Protein AF-A0A444IQX7-F1 (afdb_monomer)

Structure (mmCIF, N/CA/C/O backbone):
data_AF-A0A444IQX7-F1
#
_entry.id   AF-A0A444IQX7-F1
#
loop_
_atom_site.group_PDB
_atom_site.id
_atom_site.type_symbol
_atom_site.label_atom_id
_atom_site.label_alt_id
_atom_site.label_comp_id
_atom_site.label_asym_id
_atom_site.label_entity_id
_atom_site.label_seq_id
_atom_site.pdbx_PDB_ins_code
_atom_site.Cartn_x
_atom_site.Cartn_y
_atom_site.Cartn_z
_atom_site.occupancy
_atom_site.B_iso_or_equiv
_atom_site.auth_seq_id
_atom_site.auth_comp_id
_atom_site.auth_asym_id
_atom_site.auth_atom_id
_atom_site.pdbx_PDB_model_num
ATOM 1 N N . MET A 1 1 ? -6.893 -21.454 7.470 1.00 42.41 1 MET A N 1
ATOM 2 C CA . MET A 1 1 ? -7.565 -20.910 8.675 1.00 42.41 1 MET A CA 1
ATOM 3 C C . MET A 1 1 ? -8.229 -19.586 8.312 1.00 42.41 1 MET A C 1
ATOM 5 O O . MET A 1 1 ? -7.519 -18.677 7.897 1.00 42.41 1 MET A O 1
ATOM 9 N N . LYS A 1 2 ? -9.565 -19.466 8.388 1.00 49.22 2 LYS A N 1
ATOM 10 C CA . LYS A 1 2 ? -10.247 -18.174 8.171 1.00 49.22 2 LYS A CA 1
ATOM 11 C C . LYS A 1 2 ? -9.825 -17.211 9.286 1.00 49.22 2 LYS A C 1
ATOM 13 O O . LYS A 1 2 ? -9.896 -17.573 10.458 1.00 49.22 2 LYS A O 1
ATOM 18 N N . LYS A 1 3 ? -9.356 -16.010 8.935 1.00 65.62 3 LYS A N 1
ATOM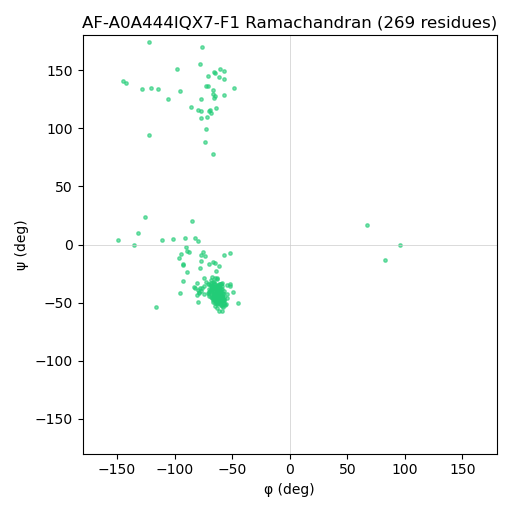 19 C CA . LYS A 1 3 ? -9.065 -14.968 9.929 1.00 65.62 3 LYS A CA 1
ATOM 20 C C . LYS A 1 3 ? -10.372 -14.572 10.610 1.00 65.62 3 LYS A C 1
ATOM 22 O O . LYS A 1 3 ? -11.278 -14.078 9.951 1.00 65.62 3 LYS A O 1
ATOM 27 N N . LEU A 1 4 ? -10.440 -14.797 11.919 1.00 74.88 4 LEU A N 1
ATOM 28 C CA . LEU A 1 4 ? -11.589 -14.443 12.754 1.00 74.88 4 LEU A CA 1
ATOM 29 C C . LEU A 1 4 ? -11.702 -12.938 13.012 1.00 74.88 4 LEU A C 1
ATOM 31 O O . LEU A 1 4 ? -12.710 -12.526 13.556 1.00 74.88 4 LEU A O 1
ATOM 35 N N . TRP A 1 5 ? -10.698 -12.132 12.667 1.00 85.81 5 TRP A N 1
ATOM 36 C CA . TRP A 1 5 ? -10.671 -10.690 12.919 1.00 85.81 5 TRP A CA 1
ATOM 37 C C . TRP A 1 5 ? -9.971 -9.958 11.774 1.00 85.81 5 TRP A C 1
ATOM 39 O O . TRP A 1 5 ? -8.953 -10.430 11.249 1.00 85.81 5 TRP A O 1
ATOM 49 N N . ASN A 1 6 ? -10.507 -8.798 11.400 1.00 86.81 6 ASN A N 1
ATOM 50 C CA . ASN A 1 6 ? -9.887 -7.857 10.473 1.00 86.81 6 ASN A CA 1
ATOM 51 C C . ASN A 1 6 ? -9.704 -6.471 11.137 1.00 86.81 6 ASN A C 1
ATOM 53 O O . ASN A 1 6 ? -10.127 -6.246 12.268 1.00 86.81 6 ASN A O 1
ATOM 57 N N . ILE A 1 7 ? -9.035 -5.539 10.448 1.00 85.81 7 ILE A N 1
ATOM 58 C CA . ILE A 1 7 ? -8.776 -4.190 10.991 1.00 85.81 7 ILE A CA 1
ATOM 59 C C . ILE A 1 7 ? -10.077 -3.396 11.168 1.00 85.81 7 ILE A C 1
ATOM 61 O O . ILE A 1 7 ? -10.175 -2.616 12.103 1.00 85.81 7 ILE A O 1
ATOM 65 N N . ALA A 1 8 ? -11.078 -3.609 10.315 1.00 88.56 8 ALA A N 1
ATOM 66 C CA . ALA A 1 8 ? -12.372 -2.946 10.449 1.00 88.56 8 ALA A CA 1
ATOM 67 C C . ALA A 1 8 ? -13.132 -3.406 11.699 1.00 88.56 8 ALA A C 1
ATOM 69 O O . ALA A 1 8 ? -13.705 -2.580 12.393 1.00 88.56 8 ALA A O 1
ATOM 70 N N . ASP A 1 9 ? -13.060 -4.698 12.032 1.00 89.81 9 ASP A N 1
ATOM 71 C CA . ASP A 1 9 ? -13.612 -5.255 13.266 1.00 89.81 9 ASP A CA 1
ATOM 72 C C . ASP A 1 9 ? -12.944 -4.634 14.496 1.00 89.81 9 ASP A C 1
ATOM 74 O O . ASP A 1 9 ? -13.617 -4.313 15.467 1.00 89.81 9 ASP A O 1
ATOM 78 N N . LEU A 1 10 ? -11.629 -4.405 14.437 1.00 88.50 10 LEU A N 1
ATOM 79 C CA . LEU A 1 10 ? -10.908 -3.710 15.504 1.00 88.50 10 LEU A CA 1
ATOM 80 C C . LEU A 1 10 ? -11.307 -2.228 15.603 1.00 88.50 10 LEU A C 1
ATOM 82 O O . LEU A 1 10 ? -11.364 -1.686 16.701 1.00 88.50 10 LEU A O 1
ATOM 86 N N . ILE A 1 11 ? -11.579 -1.584 14.464 1.00 87.62 11 ILE A N 1
ATOM 87 C CA . ILE A 1 11 ? -12.052 -0.198 14.419 1.00 87.62 11 ILE A CA 1
ATOM 88 C C . ILE A 1 11 ? -13.436 -0.060 15.047 1.00 87.62 11 ILE A C 1
ATOM 90 O O . ILE A 1 11 ? -13.627 0.822 15.880 1.00 87.62 11 ILE A O 1
ATOM 94 N N . ASP A 1 12 ? -14.365 -0.942 14.690 1.00 89.81 12 ASP A N 1
ATOM 95 C CA . ASP A 1 12 ? -15.711 -0.928 15.261 1.00 89.81 12 ASP A CA 1
ATOM 96 C C . ASP A 1 12 ? -15.695 -1.291 16.750 1.00 89.81 12 ASP A C 1
ATOM 98 O O . ASP A 1 12 ? -16.423 -0.691 17.533 1.00 89.81 12 ASP A O 1
ATOM 102 N N . LEU A 1 13 ? -14.828 -2.222 17.165 1.00 90.25 13 LEU A N 1
ATOM 103 C CA . LEU A 1 13 ? -14.660 -2.568 18.576 1.00 90.25 13 LEU A CA 1
ATOM 104 C C . LEU A 1 13 ? -14.248 -1.350 19.410 1.00 90.25 13 LEU A C 1
ATOM 106 O O . LEU A 1 13 ? -14.893 -1.042 20.405 1.00 90.25 13 LEU A O 1
ATOM 110 N N . GLU A 1 14 ? -13.190 -0.646 19.009 1.00 87.75 14 GLU A N 1
ATOM 111 C CA . GLU A 1 14 ? -12.715 0.539 19.739 1.00 87.75 14 GLU A CA 1
ATOM 112 C C . GLU A 1 14 ? -13.721 1.698 19.661 1.00 87.75 14 GLU A C 1
ATOM 114 O O . GLU A 1 14 ? -13.800 2.497 20.588 1.00 87.75 14 GLU A O 1
ATOM 119 N N . PHE A 1 15 ? -14.531 1.775 18.600 1.00 86.94 15 PHE A N 1
ATOM 120 C CA . PHE A 1 15 ? -15.648 2.716 18.525 1.00 86.94 15 PHE A CA 1
ATOM 121 C C . PHE A 1 15 ? -16.704 2.446 19.605 1.00 86.94 15 PHE A C 1
ATOM 123 O O . PHE A 1 15 ? -17.042 3.366 20.348 1.00 86.94 15 PHE A O 1
ATOM 130 N N . PHE A 1 16 ? -17.169 1.201 19.752 1.00 89.25 16 PHE A N 1
ATOM 131 C CA . PHE A 1 16 ? -18.152 0.858 20.787 1.00 89.25 16 PHE A CA 1
ATOM 132 C C . PHE A 1 16 ? -17.582 0.980 22.201 1.00 89.25 16 PHE A C 1
ATOM 134 O O . PHE A 1 16 ? -18.253 1.504 23.082 1.00 89.25 16 PHE A O 1
ATOM 141 N N . LEU A 1 17 ? -16.324 0.580 22.418 1.00 88.56 17 LEU A N 1
ATOM 142 C CA . LEU A 1 17 ? -15.661 0.780 23.712 1.00 88.56 17 LEU A CA 1
ATOM 143 C C . LEU A 1 17 ? -15.528 2.266 24.066 1.00 88.56 17 LEU A C 1
ATOM 145 O O . LEU A 1 17 ? -15.638 2.636 25.229 1.00 88.56 17 LEU A O 1
ATOM 149 N N . ASN A 1 18 ? -15.310 3.128 23.070 1.00 85.38 18 ASN A N 1
ATOM 150 C CA . ASN A 1 18 ? -15.279 4.568 23.288 1.00 85.38 18 ASN A CA 1
ATOM 151 C C . ASN A 1 18 ? -16.649 5.178 23.550 1.00 85.38 18 ASN A C 1
ATOM 153 O O . ASN A 1 18 ? -16.717 6.165 24.276 1.00 85.38 18 ASN A O 1
ATOM 157 N N . GLN A 1 19 ? -17.706 4.625 22.961 1.00 83.62 19 GLN A N 1
ATOM 158 C CA . GLN A 1 19 ? -19.078 5.030 23.253 1.00 83.62 19 GLN A CA 1
ATOM 159 C C . GLN A 1 19 ? -19.459 4.687 24.696 1.00 83.62 19 GLN A C 1
ATOM 161 O O . GLN A 1 19 ? -20.120 5.480 25.350 1.00 83.62 19 GLN A O 1
ATOM 166 N N . ASP A 1 20 ? -18.975 3.553 25.201 1.00 88.62 20 ASP A N 1
ATOM 167 C CA . ASP A 1 20 ? -19.222 3.097 26.570 1.00 88.62 20 ASP A CA 1
ATOM 168 C C . ASP A 1 20 ? -18.389 3.881 27.622 1.00 88.62 20 ASP A C 1
ATOM 170 O O . ASP A 1 20 ? -18.571 3.702 28.827 1.00 88.62 20 ASP A O 1
ATOM 174 N N . ASN A 1 21 ? -17.470 4.768 27.207 1.00 84.56 21 ASN A N 1
ATOM 175 C CA . ASN A 1 21 ? -16.683 5.580 28.141 1.00 84.56 21 ASN A CA 1
ATOM 176 C C . ASN A 1 21 ? -17.558 6.630 28.841 1.00 84.56 21 ASN A C 1
ATOM 178 O O . ASN A 1 21 ? -17.989 7.602 28.222 1.00 84.56 21 ASN A O 1
ATOM 182 N N . GLY A 1 22 ? -17.689 6.504 30.161 1.00 81.69 22 GLY A N 1
ATOM 183 C CA . GLY A 1 22 ? -18.452 7.438 30.995 1.00 81.69 22 GLY A CA 1
ATOM 184 C C . GLY A 1 22 ? -19.888 6.994 31.273 1.00 81.69 22 GLY A C 1
ATOM 185 O O . GLY A 1 22 ? -20.581 7.690 32.010 1.00 81.69 22 GLY A O 1
ATOM 186 N N . GLU A 1 23 ? -20.299 5.846 30.734 1.00 88.38 23 GLU A N 1
ATOM 187 C CA . GLU A 1 23 ? -21.549 5.173 31.087 1.00 88.38 23 GLU A CA 1
ATOM 188 C C . GLU A 1 23 ? -21.423 4.420 32.419 1.00 88.38 23 GLU A C 1
ATOM 190 O O . GLU A 1 23 ? -20.329 4.036 32.849 1.00 88.38 23 GLU A O 1
ATOM 195 N N . ASP A 1 24 ? -22.559 4.207 33.080 1.00 92.00 24 ASP A N 1
ATOM 196 C CA . ASP A 1 24 ? -22.617 3.509 34.362 1.00 92.00 24 ASP A CA 1
ATOM 197 C C . ASP A 1 24 ? -22.335 2.002 34.213 1.00 92.00 24 ASP A C 1
ATOM 199 O O . ASP A 1 24 ? -22.865 1.337 33.319 1.00 92.00 24 ASP A O 1
ATOM 203 N N . LEU A 1 25 ? -21.527 1.437 35.114 1.00 89.50 25 LEU A N 1
ATOM 204 C CA . LEU A 1 25 ? -21.080 0.040 35.032 1.00 89.50 25 LEU A CA 1
ATOM 205 C C . LEU A 1 25 ? -22.236 -0.958 35.170 1.00 89.50 25 LEU A C 1
ATOM 207 O O . LEU A 1 25 ? -22.221 -2.006 34.514 1.00 89.50 25 LEU A O 1
ATOM 211 N N . ASP A 1 26 ? -23.247 -0.639 35.980 1.00 91.25 26 ASP A N 1
ATOM 212 C CA . ASP A 1 26 ? -24.406 -1.514 36.158 1.00 91.25 26 ASP A CA 1
ATOM 213 C C . ASP A 1 26 ? -25.236 -1.566 34.868 1.00 91.25 26 ASP A C 1
ATOM 215 O O . ASP A 1 26 ? -25.642 -2.645 34.430 1.00 91.25 26 ASP A O 1
ATOM 219 N N . SER A 1 27 ? -25.384 -0.430 34.180 1.00 90.50 27 SER A N 1
ATOM 220 C CA . SER A 1 27 ? -26.047 -0.371 32.871 1.00 90.50 27 SER A CA 1
ATOM 221 C C . SER A 1 27 ? -25.300 -1.169 31.788 1.00 90.50 27 SER A C 1
ATOM 223 O O . SER A 1 27 ? -25.910 -1.957 31.058 1.00 90.50 27 SER A O 1
ATOM 225 N N . LEU A 1 28 ? -23.968 -1.038 31.727 1.00 91.62 28 LEU A N 1
ATOM 226 C CA . LEU A 1 28 ? -23.126 -1.748 30.762 1.00 91.62 28 LEU A CA 1
ATOM 227 C C . LEU A 1 28 ? -23.163 -3.260 31.001 1.00 91.62 28 LEU A C 1
ATOM 229 O O . LEU A 1 28 ? -23.317 -4.036 30.057 1.00 91.62 28 LEU A O 1
ATOM 233 N N . SER A 1 29 ? -23.074 -3.685 32.264 1.00 91.62 29 SER A N 1
ATOM 234 C CA . SER A 1 29 ? -23.115 -5.102 32.627 1.00 91.62 29 SER A CA 1
ATOM 235 C C . SER A 1 29 ? -24.485 -5.735 32.374 1.00 91.62 29 SER A C 1
ATOM 237 O O . SER A 1 29 ? -24.545 -6.872 31.903 1.00 91.62 29 SER A O 1
ATOM 239 N N . ALA A 1 30 ? -25.581 -5.005 32.609 1.00 93.12 30 ALA A N 1
ATOM 240 C CA . ALA A 1 30 ? -26.931 -5.458 32.283 1.00 93.12 30 ALA A CA 1
ATOM 241 C C . ALA A 1 30 ? -27.103 -5.678 30.772 1.00 93.12 30 ALA A C 1
ATOM 243 O O . ALA A 1 30 ? -27.547 -6.751 30.355 1.00 93.12 30 ALA A O 1
ATOM 244 N N . ARG A 1 31 ? -26.673 -4.710 29.952 1.00 93.00 31 ARG A N 1
ATOM 245 C CA . ARG A 1 31 ? -26.685 -4.811 28.486 1.00 93.00 31 ARG A CA 1
ATOM 246 C C . ARG A 1 31 ? -25.829 -5.975 27.993 1.00 93.00 31 ARG A C 1
ATOM 248 O O . ARG A 1 31 ? -26.295 -6.791 27.205 1.00 93.00 31 ARG A O 1
ATOM 255 N N . ASP A 1 32 ? -24.581 -6.070 28.443 1.00 93.25 32 ASP A N 1
ATOM 256 C CA . ASP A 1 32 ? -23.656 -7.105 27.970 1.00 93.25 32 ASP A CA 1
ATOM 257 C C . ASP A 1 32 ? -24.111 -8.508 28.398 1.00 93.25 32 ASP A C 1
ATOM 259 O O . ASP A 1 32 ? -23.948 -9.471 27.645 1.00 93.25 32 ASP A O 1
ATOM 263 N N . ARG A 1 33 ? -24.752 -8.624 29.569 1.00 92.38 33 ARG A N 1
ATOM 264 C CA . ARG A 1 33 ? -25.409 -9.858 30.007 1.00 92.38 33 ARG A CA 1
ATOM 265 C C . ARG A 1 33 ? -26.585 -10.221 29.110 1.00 92.38 33 ARG A C 1
ATOM 267 O O . ARG A 1 33 ? -26.693 -11.388 28.751 1.00 92.38 33 ARG A O 1
ATOM 274 N N . GLN A 1 34 ? -27.426 -9.254 28.745 1.00 93.38 34 GLN A N 1
ATOM 275 C CA . GLN A 1 34 ? -28.536 -9.479 27.820 1.00 93.38 34 GLN A CA 1
ATOM 276 C C . GLN A 1 34 ? -28.030 -9.951 26.451 1.00 93.38 34 GLN A C 1
ATOM 278 O O . GLN A 1 34 ? -28.477 -10.980 25.950 1.00 93.38 34 GLN A O 1
ATOM 283 N N . ILE A 1 35 ? -27.011 -9.279 25.903 1.00 92.75 35 ILE A N 1
ATOM 284 C CA . ILE A 1 35 ? -26.350 -9.702 24.662 1.00 92.75 35 ILE A CA 1
ATOM 285 C C . ILE A 1 35 ? -25.862 -11.148 24.794 1.00 92.75 35 ILE A C 1
ATOM 287 O O . ILE A 1 35 ? -26.094 -11.949 23.898 1.00 92.75 35 ILE A O 1
ATOM 291 N N . TYR A 1 36 ? -25.215 -11.511 25.907 1.00 92.06 36 TYR A N 1
ATOM 292 C CA . TYR A 1 36 ? -24.730 -12.876 26.122 1.00 92.06 36 TYR A CA 1
ATOM 293 C C . TYR A 1 36 ? -25.860 -13.913 26.198 1.00 92.06 36 TYR A C 1
ATOM 295 O O . TYR A 1 36 ? -25.721 -14.996 25.629 1.00 92.06 36 TYR A O 1
ATOM 303 N N . THR A 1 37 ? -26.970 -13.602 26.874 1.00 92.00 37 THR A N 1
ATOM 304 C CA . THR A 1 37 ? -28.112 -14.523 26.989 1.00 92.00 37 THR A CA 1
ATOM 305 C C . THR A 1 37 ? -28.839 -14.736 25.667 1.00 92.00 37 THR A C 1
ATOM 307 O O . THR A 1 37 ? -29.334 -15.836 25.433 1.00 92.00 37 THR A O 1
ATOM 310 N N . ASP A 1 38 ? -28.847 -13.727 24.795 1.00 91.62 38 ASP A N 1
ATOM 311 C CA . ASP A 1 38 ? -29.483 -13.792 23.476 1.00 91.62 38 ASP A CA 1
ATOM 312 C C . ASP A 1 38 ? -28.638 -14.579 22.453 1.00 91.62 38 ASP A C 1
ATOM 314 O O . ASP A 1 38 ? -29.129 -14.975 21.392 1.00 91.62 38 ASP A O 1
ATOM 318 N N . LEU A 1 39 ? -27.362 -14.851 22.757 1.00 90.94 39 LEU A N 1
ATOM 319 C CA . LEU A 1 39 ? -26.503 -15.653 21.887 1.00 90.94 39 LEU A CA 1
ATOM 320 C C . LEU A 1 39 ? -26.904 -17.138 21.898 1.00 90.94 39 LEU A C 1
ATOM 322 O O . LEU A 1 39 ? -27.218 -17.689 22.951 1.00 90.94 39 LEU A O 1
ATOM 326 N N . PRO A 1 40 ? -26.779 -17.853 20.764 1.00 90.56 40 PRO A N 1
ATOM 327 C CA . PRO A 1 40 ? -26.964 -19.302 20.721 1.00 90.56 40 PRO A CA 1
ATOM 328 C C . PRO A 1 40 ? -26.025 -20.046 21.684 1.00 90.56 40 PRO A C 1
ATOM 330 O O . PRO A 1 40 ? -24.839 -19.718 21.768 1.00 90.56 40 PRO A O 1
ATOM 333 N N . SER A 1 41 ? -26.503 -21.124 22.318 1.00 85.56 41 SER A N 1
ATOM 334 C CA . SER A 1 41 ? -25.737 -21.919 23.300 1.00 85.56 41 SER A CA 1
ATOM 335 C C . SER A 1 41 ? -24.384 -22.413 22.765 1.00 85.56 41 SER A C 1
ATOM 337 O O . SER A 1 41 ? -23.383 -22.402 23.473 1.00 85.56 41 SER A O 1
ATOM 339 N N . ALA A 1 42 ? -24.307 -22.743 21.470 1.00 84.00 42 ALA A N 1
ATOM 340 C CA . ALA A 1 42 ? -23.060 -23.148 20.812 1.00 84.00 42 ALA A CA 1
ATOM 341 C C . ALA A 1 42 ? -21.976 -22.045 20.773 1.00 84.00 42 ALA A C 1
ATOM 343 O O . ALA A 1 42 ? -20.792 -22.341 20.605 1.00 84.00 42 ALA A O 1
ATOM 344 N N . ILE A 1 43 ? -22.368 -20.771 20.878 1.00 84.94 43 ILE A N 1
ATOM 345 C CA . ILE A 1 43 ? -21.457 -19.620 20.935 1.00 84.94 43 ILE A CA 1
ATOM 346 C C . ILE A 1 43 ? -21.142 -19.255 22.390 1.00 84.94 43 ILE A C 1
ATOM 348 O O . ILE A 1 43 ? -20.025 -18.823 22.660 1.00 84.94 43 ILE A O 1
ATOM 352 N N . GLN A 1 44 ? -22.073 -19.478 23.321 1.00 83.62 44 GLN A N 1
ATOM 353 C CA . GLN A 1 44 ? -21.885 -19.214 24.754 1.00 83.62 44 GLN A CA 1
ATOM 354 C C . GLN A 1 44 ? -20.705 -19.998 25.356 1.00 83.62 44 GLN A C 1
ATOM 356 O O . GLN A 1 44 ? -19.973 -19.457 26.183 1.00 83.62 44 GLN A O 1
ATOM 361 N N . GLU A 1 45 ? -20.475 -21.227 24.883 1.00 83.56 45 GLU A N 1
ATOM 362 C CA . GLU A 1 45 ? -19.342 -22.087 25.273 1.00 83.56 45 GLU A CA 1
ATOM 363 C C . GLU A 1 45 ? -18.103 -21.912 24.372 1.00 83.56 45 GLU A C 1
ATOM 365 O O . GLU A 1 45 ? -17.117 -22.649 24.467 1.00 83.56 45 GLU A O 1
ATOM 370 N N . ALA A 1 46 ? -18.136 -20.955 23.443 1.00 86.06 46 ALA A N 1
ATOM 371 C CA . ALA A 1 46 ? -17.050 -20.753 22.502 1.00 86.06 46 ALA A CA 1
ATOM 372 C C . ALA A 1 46 ? -15.845 -20.044 23.140 1.00 86.06 46 ALA A C 1
ATOM 374 O O . ALA A 1 46 ? -15.880 -19.494 24.238 1.00 86.06 46 ALA A O 1
ATOM 375 N N . THR A 1 47 ? -14.739 -20.008 22.395 1.00 88.38 47 THR A N 1
ATOM 376 C CA . THR A 1 47 ? -13.538 -19.289 22.824 1.00 88.38 47 THR A CA 1
ATOM 377 C C . THR A 1 47 ? -13.813 -17.786 23.013 1.00 88.38 47 THR A C 1
ATOM 379 O O . THR A 1 47 ? -14.607 -17.215 22.258 1.00 88.38 47 THR A O 1
ATOM 382 N N . PRO A 1 48 ? -13.089 -17.092 23.917 1.00 88.31 48 PRO A N 1
ATOM 383 C CA . PRO A 1 48 ? -13.285 -15.658 24.176 1.00 88.31 48 PRO A CA 1
ATOM 384 C C . PRO A 1 48 ? -13.262 -14.777 22.917 1.00 88.31 48 PRO A C 1
ATOM 386 O O . PRO A 1 48 ? -14.003 -13.808 22.803 1.00 88.31 48 PRO A O 1
ATOM 389 N N . GLN A 1 49 ? -12.453 -15.143 21.917 1.00 87.75 49 GLN A N 1
ATOM 390 C CA . GLN A 1 49 ? -12.378 -14.428 20.638 1.00 87.75 49 GLN A CA 1
ATOM 391 C C . GLN A 1 49 ? -13.668 -14.513 19.813 1.00 87.75 49 GLN A C 1
ATOM 393 O O . GLN A 1 49 ? -13.981 -13.577 19.076 1.00 87.75 49 GLN A O 1
ATOM 398 N N . LYS A 1 50 ? -14.380 -15.645 19.885 1.00 89.12 50 LYS A N 1
ATOM 399 C CA . LYS A 1 50 ? -15.662 -15.848 19.203 1.00 89.12 50 LYS A CA 1
ATOM 400 C C . LYS A 1 50 ? -16.786 -15.134 19.947 1.00 89.12 50 LYS A C 1
ATOM 402 O O . LYS A 1 50 ? -17.591 -14.488 19.288 1.00 89.12 50 LYS A O 1
ATOM 407 N N . LEU A 1 51 ? -16.775 -15.179 21.282 1.00 90.69 51 LEU A N 1
ATOM 408 C CA . LEU A 1 51 ? -17.699 -14.421 22.130 1.00 90.69 51 LEU A CA 1
ATOM 409 C C . LEU A 1 51 ? -17.592 -12.915 21.874 1.00 90.69 51 LEU A C 1
ATOM 411 O O . LEU A 1 51 ? -18.593 -12.271 21.587 1.00 90.69 51 LEU A O 1
ATOM 415 N N . LEU A 1 52 ? -16.372 -12.368 21.858 1.00 91.88 52 LEU A N 1
ATOM 416 C CA . LEU A 1 52 ? -16.155 -10.947 21.576 1.00 91.88 52 LEU A CA 1
ATOM 417 C C . LEU A 1 52 ? -16.622 -10.554 20.167 1.00 91.88 52 LEU A C 1
ATOM 419 O O . LEU A 1 52 ? -17.167 -9.472 19.963 1.00 91.88 52 LEU A O 1
ATOM 423 N N . ARG A 1 53 ? -16.433 -11.437 19.178 1.00 91.25 53 ARG A N 1
ATOM 424 C CA . ARG A 1 53 ? -16.927 -11.197 17.817 1.00 91.25 53 ARG A CA 1
ATOM 425 C C . ARG A 1 53 ? -18.456 -11.225 17.759 1.00 91.25 53 ARG A C 1
ATOM 427 O O . ARG A 1 53 ? -19.025 -10.435 17.016 1.00 91.25 53 ARG A O 1
ATOM 434 N N . ALA A 1 54 ? -19.090 -12.112 18.523 1.00 91.50 54 ALA A N 1
ATOM 435 C CA . ALA A 1 54 ? -20.541 -12.218 18.613 1.00 91.50 54 ALA A CA 1
ATOM 436 C C . ALA A 1 54 ? -21.161 -10.996 19.315 1.00 91.50 54 ALA A C 1
ATOM 438 O O . ALA A 1 54 ? -22.145 -10.437 18.833 1.00 91.50 54 ALA A O 1
ATOM 439 N N . TRP A 1 55 ? -20.520 -10.516 20.385 1.00 93.62 55 TRP A N 1
ATOM 440 C CA . TRP A 1 55 ? -20.860 -9.243 21.025 1.00 93.62 55 TRP A CA 1
ATOM 441 C C . TRP A 1 55 ? -20.749 -8.076 20.035 1.00 93.62 55 TRP A C 1
ATOM 443 O O . TRP A 1 55 ? -21.683 -7.291 19.895 1.00 93.62 55 TRP A O 1
ATOM 453 N N . LEU A 1 56 ? -19.654 -8.010 19.266 1.00 94.00 56 LEU A N 1
ATOM 454 C CA . LEU A 1 56 ? -19.457 -6.961 18.263 1.00 94.00 56 LEU A CA 1
ATOM 455 C C . LEU A 1 56 ? -20.531 -6.999 17.165 1.00 94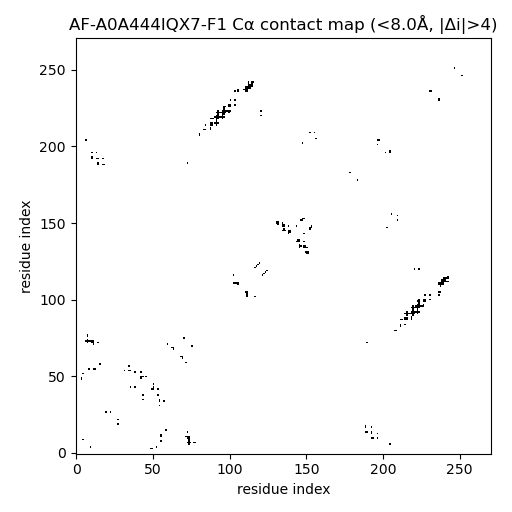.00 56 LEU A C 1
ATOM 457 O O . LEU A 1 56 ? -21.000 -5.945 16.744 1.00 94.00 56 LEU A O 1
ATOM 461 N N . SER A 1 57 ? -20.924 -8.183 16.681 1.00 91.50 57 SER A N 1
ATOM 462 C CA . SER A 1 57 ? -22.012 -8.293 15.699 1.00 91.50 57 SER A CA 1
ATOM 463 C C . SER A 1 57 ? -23.352 -7.840 16.268 1.00 91.50 57 SER A C 1
ATOM 465 O O . SER A 1 57 ? -24.044 -7.089 15.591 1.00 91.50 57 SER A O 1
ATOM 467 N N . SER A 1 58 ? -23.673 -8.208 17.512 1.00 91.62 58 SER A N 1
ATOM 468 C CA . SER A 1 58 ? -24.906 -7.763 18.169 1.00 91.62 58 SER A CA 1
ATOM 469 C C . SER A 1 58 ? -24.939 -6.237 18.313 1.00 91.62 58 SER A C 1
ATOM 471 O O . SER A 1 58 ? -25.906 -5.608 17.897 1.00 91.62 58 SER A O 1
ATOM 473 N N . ARG A 1 59 ? -23.836 -5.612 18.755 1.00 91.62 59 ARG A N 1
ATOM 474 C CA . ARG A 1 59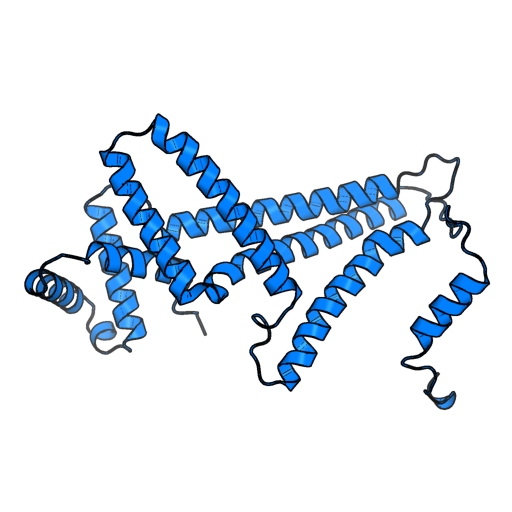 ? -23.728 -4.141 18.840 1.00 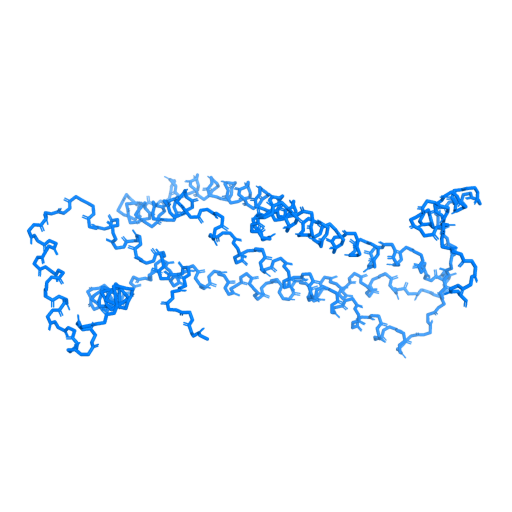91.62 59 ARG A CA 1
ATOM 475 C C . ARG A 1 59 ? -23.903 -3.447 17.488 1.00 91.62 59 ARG A C 1
ATOM 477 O O . ARG A 1 59 ? -24.527 -2.391 17.422 1.00 91.62 59 ARG A O 1
ATOM 484 N N . ARG A 1 60 ? -23.375 -4.029 16.405 1.00 90.75 60 ARG A N 1
ATOM 485 C CA . ARG A 1 60 ? -23.581 -3.513 15.040 1.00 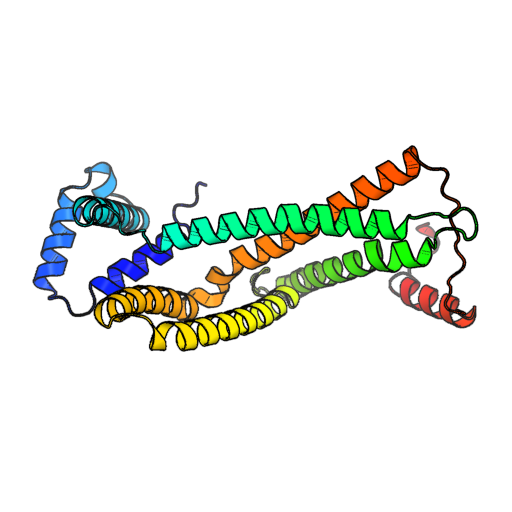90.75 60 ARG A CA 1
ATOM 486 C C . ARG A 1 60 ? -25.052 -3.581 14.630 1.00 90.75 60 ARG A C 1
ATOM 488 O O . ARG A 1 60 ? -25.550 -2.623 14.054 1.00 90.75 60 ARG A O 1
ATOM 495 N N . GLU A 1 61 ? -25.729 -4.690 14.915 1.00 88.12 61 GLU A N 1
ATOM 496 C CA . GLU A 1 61 ? -27.148 -4.876 14.589 1.00 88.12 61 GLU A CA 1
ATOM 497 C C . GLU A 1 61 ? -28.047 -3.907 15.363 1.00 88.12 61 GLU A C 1
ATOM 499 O O . GLU A 1 61 ? -28.905 -3.277 14.748 1.00 88.12 61 GLU A O 1
ATOM 504 N N . SER A 1 62 ? -27.806 -3.709 16.663 1.00 86.19 62 SER A N 1
ATOM 505 C CA . SER A 1 62 ? -28.547 -2.730 17.471 1.00 86.19 62 SER A CA 1
ATOM 506 C C . SER A 1 62 ? -28.390 -1.307 16.931 1.00 86.19 62 SER A C 1
ATOM 508 O O . SER A 1 62 ? -29.381 -0.608 16.747 1.00 86.19 62 SER A O 1
ATOM 510 N N . LEU A 1 63 ? -27.162 -0.902 16.580 1.00 84.50 63 LEU A N 1
ATOM 511 C CA . LEU A 1 63 ? -26.909 0.424 16.007 1.00 84.50 63 LEU A CA 1
ATOM 512 C C . LEU A 1 63 ? -27.628 0.614 14.662 1.00 84.50 63 LEU A C 1
ATOM 514 O O . LEU A 1 63 ? -28.174 1.680 14.396 1.00 84.50 63 LEU A O 1
ATOM 518 N N . HIS A 1 64 ? -27.665 -0.428 13.826 1.00 81.06 64 HIS A N 1
ATOM 519 C CA . HIS A 1 64 ? -28.396 -0.401 12.559 1.00 81.06 64 HIS A CA 1
ATOM 520 C C . HIS A 1 64 ? -29.917 -0.268 12.736 1.00 81.06 64 HIS A C 1
ATOM 522 O O . HIS A 1 64 ? -30.572 0.271 11.847 1.00 81.06 64 HIS A O 1
ATOM 528 N N . GLN A 1 65 ? -30.476 -0.761 13.843 1.00 77.50 65 GLN A N 1
ATOM 529 C CA . GLN A 1 65 ? -31.906 -0.659 14.148 1.00 77.50 65 GLN A CA 1
ATOM 530 C C . GLN A 1 65 ? -32.286 0.696 14.760 1.00 77.50 65 GLN A C 1
ATOM 532 O O . GLN A 1 65 ? -33.353 1.222 14.449 1.00 77.50 65 GLN A O 1
ATOM 537 N N . GLU A 1 66 ? -31.432 1.260 15.616 1.00 73.56 66 GLU A N 1
ATOM 538 C CA . GLU A 1 66 ? -31.687 2.532 16.306 1.00 73.56 66 GLU A CA 1
ATOM 539 C C . GLU A 1 66 ? -31.429 3.751 15.413 1.00 73.56 66 GLU A C 1
ATOM 541 O O . GLU A 1 66 ? -32.206 4.708 15.406 1.00 73.56 66 GLU A O 1
ATOM 546 N N . GLU A 1 67 ? -30.354 3.720 14.629 1.00 67.06 67 GLU A N 1
ATOM 547 C CA . GLU A 1 67 ? -29.928 4.833 13.793 1.00 67.06 67 GLU A CA 1
ATOM 548 C C . GLU A 1 67 ? -29.860 4.375 12.336 1.00 67.06 67 GLU A C 1
ATOM 550 O O . GLU A 1 67 ? -28.847 3.858 11.867 1.00 67.06 67 GLU A O 1
ATOM 555 N N . ASN A 1 68 ? -30.958 4.603 11.611 1.00 57.31 68 ASN A N 1
ATOM 556 C CA . ASN A 1 68 ? -31.256 4.066 10.275 1.00 57.31 68 ASN A CA 1
ATOM 557 C C . ASN A 1 68 ? -30.163 4.272 9.189 1.00 57.31 68 ASN A C 1
ATOM 559 O O . ASN A 1 68 ? -30.292 3.732 8.095 1.00 57.31 68 ASN A O 1
ATOM 563 N N . GLU A 1 69 ? -29.090 5.035 9.442 1.00 58.44 69 GLU A N 1
ATOM 564 C CA . GLU A 1 69 ? -28.060 5.366 8.443 1.00 58.44 69 GLU A CA 1
ATOM 565 C C . GLU A 1 69 ? -26.629 5.586 8.976 1.00 58.44 69 GLU A C 1
ATOM 567 O O . GLU A 1 69 ? -25.746 5.941 8.187 1.00 58.44 69 GLU A O 1
ATOM 572 N N . ILE A 1 70 ? -26.323 5.402 10.269 1.00 65.44 70 ILE A N 1
ATOM 573 C CA . ILE A 1 70 ? -24.957 5.705 10.731 1.00 65.44 70 ILE A CA 1
ATOM 574 C C . ILE A 1 70 ? -23.961 4.652 10.219 1.00 65.44 70 ILE A C 1
ATOM 576 O O . ILE A 1 70 ? -23.937 3.493 10.634 1.00 65.44 70 ILE A O 1
ATOM 580 N N . ALA A 1 71 ? -23.110 5.073 9.279 1.00 73.69 71 ALA A N 1
ATOM 581 C CA . ALA A 1 71 ? -22.071 4.236 8.700 1.00 73.69 71 ALA A CA 1
ATOM 582 C C . ALA A 1 71 ? -20.990 3.916 9.743 1.00 73.69 71 ALA A C 1
ATOM 584 O O . ALA A 1 71 ? -20.218 4.787 10.149 1.00 73.69 71 ALA A O 1
ATOM 585 N N . LEU A 1 72 ? -20.898 2.638 10.123 1.00 83.75 72 LEU A N 1
ATOM 586 C CA . LEU A 1 72 ? -19.863 2.128 11.023 1.00 83.75 72 LEU A CA 1
ATOM 587 C C . LEU A 1 72 ? -18.457 2.599 10.584 1.00 83.75 72 LEU A C 1
ATOM 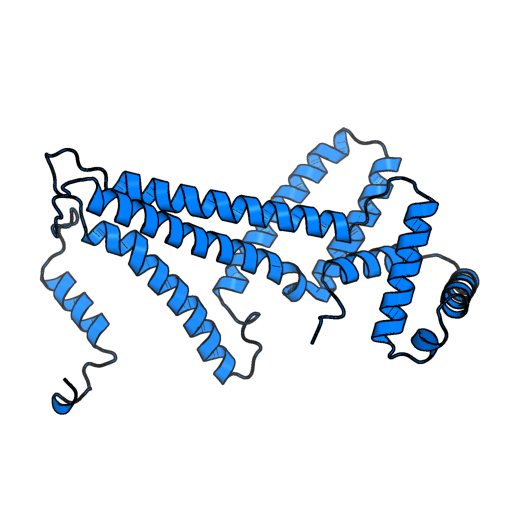589 O O . LEU A 1 72 ? -18.118 2.509 9.391 1.00 83.75 72 LEU A O 1
ATOM 593 N N . PRO A 1 73 ? -17.601 3.074 11.510 1.00 85.00 73 PRO A N 1
ATOM 594 C CA . PRO A 1 73 ? -16.278 3.584 11.155 1.00 85.00 73 PRO A CA 1
ATOM 595 C C . PRO A 1 73 ? -15.398 2.532 10.462 1.00 85.00 73 PRO A C 1
ATOM 597 O O . PRO A 1 73 ? -14.634 2.858 9.551 1.00 85.00 73 PRO A O 1
ATOM 600 N N . GLY A 1 74 ? -15.524 1.259 10.840 1.00 87.19 74 GLY A N 1
ATOM 601 C CA . GLY A 1 74 ? -14.838 0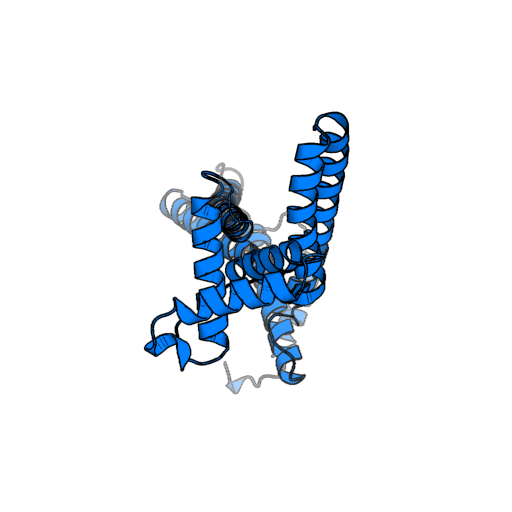.135 10.214 1.00 87.19 74 GLY A CA 1
ATOM 602 C C . GLY A 1 74 ? -15.290 -0.107 8.775 1.00 87.19 74 GLY A C 1
ATOM 603 O O . GLY A 1 74 ? -14.452 -0.392 7.917 1.00 87.19 74 GLY A O 1
ATOM 604 N N . ARG A 1 75 ? -16.581 0.074 8.472 1.00 86.44 75 ARG A N 1
ATOM 605 C CA . ARG A 1 75 ? -17.102 0.004 7.098 1.00 86.44 75 ARG A CA 1
ATOM 606 C C . ARG A 1 75 ? -16.560 1.150 6.249 1.00 86.44 75 ARG A C 1
ATOM 608 O O . ARG A 1 75 ? -15.980 0.900 5.195 1.00 86.44 75 ARG A O 1
ATOM 615 N N . THR A 1 76 ? -16.643 2.377 6.758 1.00 85.31 76 THR A N 1
ATOM 616 C CA . THR A 1 76 ? -16.073 3.568 6.104 1.00 85.31 76 THR A CA 1
ATOM 617 C C . THR A 1 76 ? -14.582 3.371 5.801 1.00 85.31 76 THR A C 1
ATOM 619 O O . THR A 1 76 ? -14.098 3.670 4.711 1.00 85.31 76 THR A O 1
ATOM 622 N N . TRP A 1 77 ? -13.836 2.799 6.749 1.00 86.31 77 TRP A N 1
ATOM 623 C CA . TRP A 1 77 ? -12.431 2.452 6.563 1.00 86.31 77 TRP A CA 1
ATOM 624 C C . TRP A 1 77 ? -12.197 1.437 5.434 1.00 86.31 77 TRP A C 1
ATOM 626 O O . TRP A 1 77 ? -11.276 1.614 4.635 1.00 86.31 77 TRP A O 1
ATOM 636 N N . GLN A 1 78 ? -13.009 0.379 5.350 1.00 89.75 78 GLN A N 1
ATOM 637 C CA . GLN A 1 78 ? -12.909 -0.606 4.268 1.00 89.75 78 GLN A CA 1
ATOM 638 C C . GLN A 1 78 ? -13.203 0.018 2.908 1.00 89.75 78 GLN A C 1
ATOM 640 O O . GLN A 1 78 ? -12.453 -0.220 1.966 1.00 89.75 78 GLN A O 1
ATOM 645 N N . GLU A 1 79 ? -14.249 0.835 2.809 1.00 90.44 79 GLU A N 1
ATOM 646 C CA . GLU A 1 79 ? -14.622 1.530 1.574 1.00 90.44 79 GLU A CA 1
ATOM 647 C C . GLU A 1 79 ? -13.488 2.449 1.097 1.00 90.44 79 GLU A C 1
ATOM 649 O O . GLU A 1 79 ? -13.082 2.385 -0.065 1.00 90.44 79 GLU A O 1
ATOM 654 N N . ILE A 1 80 ? -12.884 3.213 2.015 1.00 88.50 80 ILE A N 1
ATOM 655 C CA . ILE A 1 80 ? -11.693 4.026 1.736 1.00 88.50 80 ILE A CA 1
ATOM 656 C C . ILE A 1 80 ? -10.532 3.152 1.243 1.00 88.50 80 ILE A C 1
ATOM 658 O O . ILE A 1 80 ? -9.869 3.499 0.265 1.00 88.50 80 ILE A O 1
ATOM 662 N N . LEU A 1 81 ? -10.267 2.015 1.892 1.00 90.56 81 LEU A N 1
ATOM 663 C CA . LEU A 1 81 ? -9.197 1.113 1.466 1.00 90.56 81 LEU A CA 1
ATOM 664 C C . LEU A 1 81 ? -9.453 0.518 0.079 1.00 90.56 81 LEU A C 1
ATOM 666 O O . LEU A 1 81 ? -8.527 0.477 -0.729 1.00 90.56 81 LEU A O 1
ATOM 670 N N . TYR A 1 82 ? -10.675 0.080 -0.222 1.00 93.38 82 TYR A N 1
ATOM 671 C CA . TYR A 1 82 ? -11.023 -0.438 -1.545 1.00 93.38 82 TYR A CA 1
ATOM 672 C C . TYR A 1 82 ? -10.887 0.629 -2.626 1.00 93.38 82 TYR A C 1
ATOM 674 O O . TYR A 1 82 ? -10.344 0.342 -3.693 1.00 93.38 82 TYR A O 1
ATOM 682 N N . LEU A 1 83 ? -11.282 1.867 -2.326 1.00 94.62 83 LEU A N 1
ATOM 683 C CA . LEU A 1 83 ? -11.049 3.002 -3.209 1.00 94.62 83 LEU A CA 1
ATOM 684 C C . LEU A 1 83 ? -9.549 3.198 -3.473 1.00 94.62 83 LEU A C 1
ATOM 686 O O . LEU A 1 83 ? -9.140 3.320 -4.625 1.00 94.62 83 LEU A O 1
ATOM 690 N N . PHE A 1 84 ? -8.712 3.162 -2.431 1.00 93.75 84 PHE A N 1
ATOM 691 C CA . PHE A 1 84 ? -7.258 3.247 -2.587 1.00 93.75 84 PHE A CA 1
ATOM 692 C C . PHE A 1 84 ? -6.682 2.105 -3.428 1.00 93.75 84 PHE A C 1
ATOM 694 O O . PHE A 1 84 ? -5.805 2.357 -4.251 1.00 93.75 84 PHE A O 1
ATOM 701 N N . PHE A 1 85 ? -7.171 0.873 -3.265 1.00 95.81 85 PHE A N 1
ATOM 702 C CA . PHE A 1 85 ? -6.768 -0.252 -4.113 1.00 95.81 85 PHE A CA 1
ATOM 703 C C . PHE A 1 85 ? -7.170 -0.044 -5.574 1.00 95.81 85 PHE A C 1
ATOM 705 O O . PHE A 1 85 ? -6.341 -0.258 -6.456 1.00 95.81 85 PHE A O 1
ATOM 712 N N . GLY A 1 86 ? -8.399 0.411 -5.835 1.00 97.19 86 GLY A N 1
ATOM 713 C CA . GLY A 1 86 ? -8.862 0.727 -7.186 1.00 97.19 86 GLY A CA 1
ATOM 714 C C . GLY A 1 86 ? -8.015 1.819 -7.840 1.00 97.19 86 GLY A C 1
ATOM 715 O O . GLY A 1 86 ? -7.519 1.640 -8.950 1.00 97.19 86 GLY A O 1
ATOM 716 N N . ILE A 1 87 ? -7.761 2.915 -7.118 1.00 97.06 87 ILE A N 1
ATOM 717 C CA . ILE A 1 87 ? -6.888 4.001 -7.583 1.00 97.06 87 ILE A CA 1
ATOM 718 C C . ILE A 1 87 ? -5.478 3.476 -7.854 1.00 97.06 87 ILE A C 1
ATOM 720 O O . ILE A 1 87 ? -4.931 3.753 -8.914 1.00 97.06 87 ILE A O 1
ATOM 724 N N . ALA A 1 88 ? -4.887 2.710 -6.935 1.00 97.19 88 ALA A N 1
ATOM 725 C CA . ALA A 1 88 ? -3.545 2.158 -7.100 1.00 97.19 88 ALA A CA 1
ATOM 726 C C . ALA A 1 88 ? -3.435 1.233 -8.318 1.00 97.19 88 ALA A C 1
ATOM 728 O O . ALA A 1 88 ? -2.434 1.294 -9.031 1.00 97.19 88 ALA A O 1
ATOM 729 N N . LEU A 1 89 ? -4.462 0.420 -8.576 1.00 98.00 89 LEU A N 1
ATOM 730 C CA . LEU A 1 89 ? -4.530 -0.461 -9.738 1.00 98.00 89 LEU A CA 1
ATOM 731 C C . LEU A 1 89 ? -4.503 0.344 -11.039 1.00 98.00 89 LEU A C 1
ATOM 733 O O . LEU A 1 89 ? -3.606 0.152 -11.861 1.00 98.00 89 LEU A O 1
ATOM 737 N N . PHE A 1 90 ? -5.447 1.272 -11.212 1.00 98.00 90 PHE A N 1
ATOM 738 C CA . PHE A 1 90 ? -5.547 2.055 -12.444 1.00 98.00 90 PHE A CA 1
ATOM 739 C C . PHE A 1 90 ? -4.370 3.015 -12.606 1.00 98.00 90 PHE A C 1
ATOM 741 O O . PHE A 1 90 ? -3.765 3.072 -13.674 1.00 98.00 90 PHE A O 1
ATOM 748 N N . ALA A 1 91 ? -3.995 3.729 -11.543 1.00 98.00 91 ALA A N 1
ATOM 749 C CA . ALA A 1 91 ? -2.859 4.639 -11.574 1.00 98.00 91 ALA A CA 1
ATOM 750 C C . ALA A 1 91 ? -1.565 3.890 -11.890 1.00 98.00 91 ALA A C 1
ATOM 752 O O . ALA A 1 91 ? -0.794 4.363 -12.718 1.00 98.00 91 ALA A O 1
ATOM 753 N N . GLY A 1 92 ? -1.333 2.719 -11.289 1.00 97.81 92 GLY A N 1
ATOM 754 C CA . GLY A 1 92 ? -0.178 1.879 -11.595 1.00 97.81 92 GLY A CA 1
ATOM 755 C C . GLY A 1 92 ? -0.167 1.480 -13.065 1.00 97.81 92 GLY A C 1
ATOM 756 O O . GLY A 1 92 ? 0.766 1.829 -13.781 1.00 97.81 92 GLY A O 1
ATOM 757 N N . LEU A 1 93 ? -1.236 0.833 -13.536 1.00 98.00 93 LEU A N 1
ATOM 758 C CA . LEU A 1 93 ? -1.331 0.328 -14.906 1.00 98.00 93 LEU A CA 1
ATOM 759 C C . LEU A 1 93 ? -1.127 1.428 -15.958 1.00 98.00 93 LEU A C 1
ATOM 761 O O . LEU A 1 93 ? -0.282 1.289 -16.842 1.00 98.00 93 LEU A O 1
ATOM 765 N N . PHE A 1 94 ? -1.864 2.535 -15.847 1.00 97.94 94 PHE A N 1
ATOM 766 C CA . PHE A 1 94 ? -1.809 3.609 -16.837 1.00 97.94 94 PHE A CA 1
ATOM 767 C C . PHE A 1 94 ? -0.537 4.446 -16.740 1.00 97.94 94 PHE A C 1
ATOM 769 O O . PHE A 1 94 ? -0.019 4.855 -17.775 1.00 97.94 94 PHE A O 1
ATOM 776 N N . SER A 1 95 ? 0.005 4.686 -15.542 1.00 97.69 95 SER A N 1
ATOM 777 C CA . SER A 1 95 ? 1.280 5.408 -15.429 1.00 97.69 95 SER A CA 1
ATOM 778 C C . SER A 1 95 ? 2.449 4.570 -15.941 1.00 97.69 95 SER A C 1
ATOM 780 O O . SER A 1 95 ? 3.268 5.084 -16.695 1.00 97.69 95 SER A O 1
ATOM 782 N N . GLY A 1 96 ? 2.501 3.276 -15.610 1.00 97.06 96 GLY A N 1
ATOM 783 C CA . GLY A 1 96 ? 3.530 2.367 -16.111 1.00 97.06 96 GLY A CA 1
ATOM 784 C C . GLY A 1 96 ? 3.470 2.219 -17.627 1.00 97.06 96 GLY A C 1
ATOM 785 O O . GLY A 1 96 ? 4.469 2.438 -18.312 1.00 97.06 96 GLY A O 1
ATOM 786 N N . GLY A 1 97 ? 2.280 1.927 -18.158 1.00 96.88 97 GLY A N 1
ATOM 787 C CA . GLY A 1 97 ? 2.068 1.813 -19.598 1.00 96.88 97 GLY A CA 1
ATOM 788 C C . GLY A 1 97 ? 2.315 3.126 -20.336 1.00 96.88 97 GLY A C 1
ATOM 789 O O . GLY A 1 97 ? 3.028 3.136 -21.332 1.00 96.88 97 GLY A O 1
ATOM 790 N N . GLY A 1 98 ? 1.799 4.245 -19.824 1.00 96.31 98 GLY A N 1
ATOM 791 C CA . GLY A 1 98 ? 1.978 5.567 -20.423 1.00 96.31 98 GLY A CA 1
ATOM 792 C C . GLY A 1 98 ? 3.440 6.009 -20.461 1.00 96.31 98 GLY A C 1
ATOM 793 O O . GLY A 1 98 ? 3.911 6.465 -21.502 1.00 96.31 98 GLY A O 1
ATOM 794 N N . LEU A 1 99 ? 4.188 5.817 -19.368 1.00 95.31 99 LEU A N 1
ATOM 795 C CA . LEU A 1 99 ? 5.619 6.126 -19.333 1.00 95.31 99 LEU A CA 1
ATOM 796 C C . LEU A 1 99 ? 6.408 5.238 -20.295 1.00 95.31 99 LEU A C 1
ATOM 798 O O . LEU A 1 99 ? 7.219 5.758 -21.055 1.00 95.31 99 LEU A O 1
ATOM 802 N N . ALA A 1 100 ? 6.161 3.926 -20.307 1.00 94.69 100 ALA A N 1
ATOM 803 C CA . ALA A 1 100 ? 6.834 3.018 -21.232 1.00 94.69 100 ALA A CA 1
ATOM 804 C C . ALA A 1 100 ? 6.498 3.345 -22.696 1.00 94.69 100 ALA A C 1
ATOM 806 O O . ALA A 1 100 ? 7.395 3.410 -23.531 1.00 94.69 100 ALA A O 1
ATOM 807 N N . PHE A 1 101 ? 5.234 3.634 -23.010 1.00 92.50 101 PHE A N 1
ATOM 808 C CA . PHE A 1 101 ? 4.806 4.009 -24.357 1.00 92.50 101 PHE A CA 1
ATOM 809 C C . PHE A 1 101 ? 5.436 5.327 -24.818 1.00 92.50 101 PHE A C 1
ATOM 811 O O . PHE A 1 101 ? 5.880 5.429 -25.962 1.00 92.50 101 PHE A O 1
ATOM 818 N N . SER A 1 102 ? 5.505 6.315 -23.919 1.00 91.06 102 SER A N 1
ATOM 819 C CA . SER A 1 102 ? 6.185 7.589 -24.160 1.00 91.06 102 SER A CA 1
ATOM 820 C C . SER A 1 102 ? 7.681 7.390 -24.384 1.00 91.06 102 SER A C 1
ATOM 822 O O . SER A 1 102 ? 8.255 8.034 -25.257 1.00 91.06 102 SER A O 1
ATOM 824 N N . PHE A 1 103 ? 8.313 6.507 -23.611 1.00 89.56 103 PHE A N 1
ATOM 825 C CA . PHE A 1 103 ? 9.743 6.233 -23.716 1.00 89.56 103 PHE A CA 1
ATOM 826 C C . PHE A 1 103 ? 10.093 5.489 -25.012 1.00 89.56 103 PHE A C 1
ATOM 828 O O . PHE A 1 103 ? 11.098 5.778 -25.650 1.00 89.56 103 PHE A O 1
ATOM 835 N N . LEU A 1 104 ? 9.233 4.558 -25.432 1.00 88.62 104 LEU A N 1
ATOM 836 C CA . LEU A 1 104 ? 9.342 3.801 -26.683 1.00 88.62 104 LEU A CA 1
ATOM 837 C C . LEU A 1 104 ? 8.745 4.559 -27.887 1.00 88.62 104 LEU A C 1
ATOM 839 O O . LEU A 1 104 ? 8.345 3.960 -28.892 1.00 88.62 104 LEU A O 1
ATOM 843 N N . SER A 1 105 ? 8.599 5.880 -27.794 1.00 84.88 105 SER A N 1
ATOM 844 C CA . SER A 1 105 ? 8.179 6.699 -28.926 1.00 84.88 105 SER A CA 1
ATOM 845 C C . SER A 1 105 ? 9.359 6.890 -29.879 1.00 84.88 105 SER A C 1
ATOM 847 O O . SER A 1 105 ? 10.320 7.579 -29.552 1.00 84.88 105 SER A O 1
ATOM 849 N N . TYR A 1 106 ? 9.297 6.254 -31.050 1.00 79.44 106 TYR A N 1
ATOM 850 C CA . TYR A 1 106 ? 10.326 6.335 -32.084 1.00 79.44 106 TYR A CA 1
ATOM 851 C C . TYR A 1 106 ? 9.844 7.221 -33.234 1.00 79.44 106 TYR A C 1
ATOM 853 O O . TYR A 1 106 ? 8.772 6.993 -33.792 1.00 79.44 106 TYR A O 1
ATOM 861 N N . SER A 1 107 ? 10.634 8.240 -33.576 1.00 75.62 107 SER A N 1
ATOM 862 C CA . SER A 1 107 ? 10.326 9.226 -34.623 1.00 75.62 107 SER A CA 1
ATOM 863 C C . SER A 1 107 ? 11.055 8.967 -35.949 1.00 75.62 107 SER A C 1
ATOM 865 O O . SER A 1 107 ? 10.986 9.797 -36.853 1.00 75.62 107 SER A O 1
ATOM 867 N N . GLY A 1 108 ? 11.793 7.856 -36.072 1.00 75.06 108 GLY A N 1
ATOM 868 C CA . GLY A 1 108 ? 12.586 7.529 -37.265 1.00 75.06 108 GLY A CA 1
ATOM 869 C C . GLY A 1 108 ? 13.969 8.190 -37.326 1.00 75.06 108 GLY A C 1
ATOM 870 O O . GLY A 1 108 ? 14.794 7.790 -38.139 1.00 75.06 108 GLY A O 1
ATOM 871 N N . ARG A 1 109 ? 14.242 9.196 -36.482 1.00 76.75 109 ARG A N 1
ATOM 872 C CA . ARG A 1 109 ? 15.486 9.989 -36.539 1.00 76.75 109 ARG A CA 1
ATOM 873 C C . ARG A 1 109 ? 16.569 9.499 -35.585 1.00 76.75 109 ARG A C 1
ATOM 875 O O . ARG A 1 109 ? 17.730 9.439 -35.966 1.00 76.75 109 ARG A O 1
ATOM 882 N N . GLU A 1 110 ? 16.185 9.142 -34.363 1.00 78.69 110 GLU A N 1
ATOM 883 C CA . GLU A 1 110 ? 17.106 8.697 -33.315 1.00 78.69 110 GLU A CA 1
ATOM 884 C C . GLU A 1 110 ? 16.626 7.372 -32.725 1.00 78.69 110 GLU A C 1
ATOM 886 O O . GLU A 1 110 ? 15.430 7.240 -32.441 1.00 78.69 110 GLU A O 1
ATOM 891 N N . PRO A 1 111 ? 17.519 6.384 -32.549 1.00 83.88 111 PRO A N 1
ATOM 892 C CA . PRO A 1 111 ? 17.144 5.104 -31.974 1.00 83.88 111 PRO A CA 1
ATOM 893 C C . PRO A 1 111 ? 16.727 5.266 -30.508 1.00 83.88 111 PRO A C 1
ATOM 895 O O . PRO A 1 111 ? 17.253 6.101 -29.771 1.00 83.88 111 PRO A O 1
ATOM 898 N N . VAL A 1 112 ? 15.794 4.429 -30.061 1.00 84.94 112 VAL A N 1
ATOM 899 C CA . VAL A 1 112 ? 15.318 4.422 -28.676 1.00 84.94 112 VAL A CA 1
ATOM 900 C C . VAL A 1 112 ? 16.454 3.986 -27.752 1.00 84.94 112 VAL A C 1
ATOM 902 O O . VAL A 1 112 ? 17.036 2.915 -27.937 1.00 84.94 112 VAL A O 1
ATOM 905 N N . ASN A 1 113 ? 16.756 4.797 -26.736 1.00 86.62 113 ASN A N 1
ATOM 906 C CA . ASN A 1 113 ? 17.840 4.526 -25.794 1.00 86.62 113 ASN A CA 1
ATOM 907 C C . ASN A 1 113 ? 17.470 3.386 -24.832 1.00 86.62 113 ASN A C 1
ATOM 909 O O . ASN A 1 113 ? 16.799 3.579 -23.816 1.00 86.62 113 ASN A O 1
ATOM 913 N N . VAL A 1 114 ? 17.964 2.191 -25.135 1.00 86.19 114 VAL A N 1
ATOM 914 C CA . VAL A 1 114 ? 17.702 0.983 -24.351 1.00 86.19 114 VAL A CA 1
ATOM 915 C C . VAL A 1 114 ? 18.328 1.068 -22.963 1.00 86.19 114 VAL A C 1
ATOM 917 O O . VAL A 1 114 ? 17.707 0.654 -21.986 1.00 86.19 114 VAL A O 1
ATOM 920 N N . ALA A 1 115 ? 19.520 1.654 -22.838 1.00 85.50 115 ALA A N 1
ATOM 921 C CA . ALA A 1 115 ? 20.203 1.773 -21.553 1.00 85.50 115 ALA A CA 1
ATOM 922 C C . ALA A 1 115 ? 19.392 2.613 -20.555 1.00 85.50 115 ALA A C 1
ATOM 924 O O . ALA A 1 115 ? 19.213 2.214 -19.404 1.00 85.50 115 ALA A O 1
ATOM 925 N N . ALA A 1 116 ? 18.843 3.742 -21.004 1.00 85.50 116 ALA A N 1
ATOM 926 C CA . ALA A 1 116 ? 17.989 4.588 -20.182 1.00 85.50 116 ALA A CA 1
ATOM 927 C C . ALA A 1 116 ? 16.641 3.910 -19.867 1.00 85.50 116 ALA A C 1
ATOM 929 O O . ALA A 1 116 ? 16.164 4.010 -18.735 1.00 85.50 116 ALA A O 1
ATOM 930 N N . TYR A 1 117 ? 16.082 3.138 -20.807 1.00 89.69 117 TYR A N 1
ATOM 931 C CA . TYR A 1 117 ? 14.903 2.308 -20.548 1.00 89.69 117 TYR A CA 1
ATOM 932 C C . TYR A 1 117 ? 15.168 1.288 -19.424 1.00 89.69 117 TYR A C 1
ATOM 934 O O . TYR A 1 117 ? 14.434 1.249 -18.435 1.00 89.69 117 TYR A O 1
ATOM 942 N N . PHE A 1 118 ? 16.249 0.505 -19.520 1.00 89.19 118 PHE A N 1
ATOM 943 C CA . PHE A 1 118 ? 16.639 -0.460 -18.485 1.00 89.19 118 PHE A CA 1
ATOM 944 C C . PHE A 1 118 ? 16.934 0.219 -17.146 1.00 89.19 118 PHE A C 1
ATOM 946 O O . PHE A 1 118 ? 16.511 -0.280 -16.103 1.00 89.19 118 PHE A O 1
ATOM 953 N N . ALA A 1 119 ? 17.621 1.363 -17.154 1.00 89.00 119 ALA A N 1
ATOM 954 C CA . ALA A 1 119 ? 17.934 2.097 -15.935 1.00 89.00 119 ALA A CA 1
ATOM 955 C C . ALA A 1 119 ? 16.661 2.497 -15.171 1.00 89.00 119 ALA A C 1
ATOM 957 O O . ALA A 1 119 ? 16.576 2.295 -13.962 1.00 89.00 119 ALA A O 1
ATOM 958 N N . VAL A 1 120 ? 15.646 3.012 -15.865 1.00 90.44 120 VAL A N 1
ATOM 959 C CA . VAL A 1 120 ? 14.412 3.486 -15.225 1.00 90.44 120 VAL A CA 1
ATOM 960 C C . VAL A 1 120 ? 13.469 2.334 -14.878 1.00 90.44 120 VAL A C 1
ATOM 962 O O . VAL A 1 120 ? 12.982 2.256 -13.751 1.00 90.44 120 VAL A O 1
ATOM 965 N N . PHE A 1 121 ? 13.198 1.434 -15.824 1.00 94.12 121 PHE A N 1
ATOM 966 C CA . PHE A 1 121 ? 12.132 0.440 -15.677 1.00 94.12 121 PHE A CA 1
ATOM 967 C C . PHE A 1 121 ? 12.587 -0.892 -15.085 1.00 94.12 121 PHE A C 1
ATOM 969 O O . PHE A 1 121 ? 11.740 -1.643 -14.611 1.00 94.12 121 PHE A O 1
ATOM 976 N N . VAL A 1 122 ? 13.891 -1.183 -15.069 1.00 93.06 122 VAL A N 1
ATOM 977 C CA . VAL A 1 122 ? 14.428 -2.445 -14.533 1.00 93.06 122 VAL A CA 1
ATOM 978 C C . VAL A 1 122 ? 15.317 -2.190 -13.322 1.00 93.06 122 VAL A C 1
ATOM 980 O O . VAL A 1 122 ? 15.061 -2.745 -12.255 1.00 93.06 122 VAL A O 1
ATOM 983 N N . LEU A 1 123 ? 16.325 -1.320 -13.440 1.00 91.81 123 LEU A N 1
ATOM 984 C CA . LEU A 1 123 ? 17.314 -1.114 -12.378 1.00 91.81 123 LEU A CA 1
ATOM 985 C C . LEU A 1 123 ? 16.697 -0.484 -11.123 1.00 91.81 123 LEU A C 1
ATOM 987 O O . LEU A 1 123 ? 16.945 -0.980 -10.025 1.00 91.81 123 LEU A O 1
ATOM 991 N N . VAL A 1 124 ? 15.850 0.545 -11.256 1.00 92.31 124 VAL A N 1
ATOM 992 C CA . VAL A 1 124 ? 15.135 1.120 -10.097 1.00 92.31 124 VAL A CA 1
ATOM 993 C C . VAL A 1 124 ? 14.316 0.045 -9.373 1.00 92.31 124 VAL A C 1
ATOM 995 O O . VAL A 1 124 ? 14.329 -0.015 -8.142 1.00 92.31 124 VAL A O 1
ATOM 998 N N . GLN A 1 125 ? 13.673 -0.862 -10.113 1.00 92.38 125 GLN A N 1
ATOM 999 C CA . GLN A 1 125 ? 12.791 -1.873 -9.519 1.00 92.38 125 GLN A CA 1
ATOM 1000 C C . GLN A 1 125 ? 13.585 -2.993 -8.866 1.00 92.38 125 GLN A C 1
ATOM 1002 O O . GLN A 1 125 ? 13.235 -3.435 -7.772 1.00 92.38 125 GLN A O 1
ATOM 1007 N N . ALA A 1 126 ? 14.701 -3.382 -9.482 1.00 91.88 126 ALA A N 1
ATOM 1008 C CA . ALA A 1 126 ? 15.669 -4.284 -8.884 1.00 91.88 126 ALA A CA 1
ATOM 1009 C C . ALA A 1 126 ? 16.211 -3.708 -7.569 1.00 91.88 126 ALA A C 1
ATOM 1011 O O . ALA A 1 126 ? 16.220 -4.410 -6.563 1.00 91.88 126 ALA A O 1
ATOM 1012 N N . ILE A 1 127 ? 16.575 -2.421 -7.526 1.00 92.44 127 ILE A N 1
ATOM 1013 C CA . ILE A 1 127 ? 17.044 -1.762 -6.298 1.00 92.44 127 ILE A CA 1
ATOM 1014 C C . ILE A 1 127 ? 15.952 -1.766 -5.222 1.00 92.44 127 ILE A C 1
ATOM 1016 O O . ILE A 1 127 ? 16.223 -2.146 -4.083 1.00 92.44 127 ILE A O 1
ATOM 1020 N N . LEU A 1 128 ? 14.714 -1.388 -5.553 1.00 90.56 128 LEU A N 1
ATOM 1021 C CA . LEU A 1 128 ? 13.603 -1.400 -4.593 1.00 90.56 128 LEU A CA 1
ATOM 1022 C C . LEU A 1 128 ? 13.319 -2.810 -4.061 1.00 90.56 128 LEU A C 1
ATOM 1024 O O . LEU A 1 128 ? 13.117 -2.987 -2.856 1.00 90.56 128 LEU A O 1
ATOM 1028 N N . PHE A 1 129 ? 13.353 -3.816 -4.934 1.00 89.94 129 PHE A N 1
ATOM 1029 C CA . PHE A 1 129 ? 13.198 -5.213 -4.549 1.00 89.94 129 PHE A CA 1
ATOM 1030 C C . PHE A 1 129 ? 14.344 -5.682 -3.649 1.00 89.94 129 PHE A C 1
ATOM 1032 O O . PHE A 1 129 ? 14.086 -6.268 -2.600 1.00 89.94 129 PHE A O 1
ATOM 1039 N N . LEU A 1 130 ? 15.597 -5.376 -3.994 1.00 90.38 130 LEU A N 1
ATOM 1040 C CA . LEU A 1 130 ? 16.770 -5.718 -3.189 1.00 90.38 130 LEU A CA 1
ATOM 1041 C C . LEU A 1 130 ? 16.747 -5.026 -1.825 1.00 90.38 130 LEU A C 1
ATOM 1043 O O . LEU A 1 130 ? 17.083 -5.648 -0.822 1.00 90.38 130 LEU A O 1
ATOM 1047 N N . LEU A 1 131 ? 16.294 -3.774 -1.744 1.00 88.44 131 LEU A N 1
ATOM 1048 C CA . LEU A 1 131 ? 16.098 -3.084 -0.469 1.00 88.44 131 LEU A CA 1
ATOM 1049 C C . LEU A 1 131 ? 15.018 -3.769 0.376 1.00 88.44 131 LEU A C 1
ATOM 1051 O O . LEU A 1 131 ? 15.201 -3.957 1.583 1.00 88.44 131 LEU A O 1
ATOM 1055 N N . LEU A 1 132 ? 13.904 -4.176 -0.240 1.00 86.69 132 LEU A N 1
ATOM 1056 C CA . LEU A 1 132 ? 12.845 -4.912 0.445 1.00 86.69 132 LEU A CA 1
ATOM 1057 C C . LEU A 1 132 ? 13.360 -6.272 0.945 1.00 86.69 132 LEU A C 1
ATOM 1059 O O . LEU A 1 132 ? 13.289 -6.544 2.146 1.00 86.69 132 LEU A O 1
ATOM 1063 N N . ALA A 1 133 ? 13.929 -7.081 0.052 1.00 86.12 133 ALA A N 1
ATOM 1064 C CA . ALA A 1 133 ? 14.435 -8.424 0.319 1.00 86.12 133 ALA A CA 1
ATOM 1065 C C . ALA A 1 133 ? 15.619 -8.417 1.295 1.00 86.12 133 ALA A C 1
ATOM 1067 O O . ALA A 1 133 ? 15.619 -9.168 2.266 1.00 86.12 133 ALA A O 1
ATOM 1068 N N . GLY A 1 134 ? 16.585 -7.518 1.109 1.00 86.06 134 GLY A N 1
ATOM 1069 C CA . GLY A 1 134 ? 17.729 -7.340 1.999 1.00 86.06 134 GLY A CA 1
ATOM 1070 C C . GLY A 1 134 ? 17.300 -6.909 3.400 1.00 86.06 134 GLY A C 1
ATOM 1071 O O . GLY A 1 134 ? 17.772 -7.466 4.392 1.00 86.06 134 GLY A O 1
ATOM 1072 N N . SER A 1 135 ? 16.327 -5.993 3.506 1.00 82.44 135 SER A N 1
ATOM 1073 C CA . SER A 1 135 ? 15.767 -5.610 4.808 1.00 82.44 135 SER A CA 1
ATOM 1074 C C . SER A 1 135 ? 15.035 -6.768 5.494 1.00 82.44 135 SER A C 1
ATOM 1076 O O . SER A 1 135 ? 15.160 -6.934 6.707 1.00 82.44 135 SER A O 1
ATOM 1078 N N . ALA A 1 136 ? 14.327 -7.605 4.734 1.00 79.31 136 ALA A N 1
ATOM 1079 C CA . ALA A 1 136 ? 13.676 -8.805 5.247 1.00 79.31 136 ALA A CA 1
ATOM 1080 C C . ALA A 1 136 ? 14.697 -9.855 5.720 1.00 79.31 136 ALA A C 1
ATOM 1082 O O . ALA A 1 136 ? 14.564 -10.395 6.819 1.00 79.31 136 ALA A O 1
ATOM 1083 N N . PHE A 1 137 ? 15.735 -10.107 4.921 1.00 81.12 137 PHE A N 1
ATOM 1084 C CA . PHE A 1 137 ? 16.776 -11.098 5.187 1.00 81.12 137 PHE A CA 1
ATOM 1085 C C . PHE A 1 137 ? 17.612 -10.744 6.421 1.00 81.12 137 PHE A C 1
ATOM 1087 O O . PHE A 1 137 ? 17.680 -11.527 7.369 1.00 81.12 137 PHE A O 1
ATOM 1094 N N . PHE A 1 138 ? 18.163 -9.527 6.474 1.00 77.12 138 PHE A N 1
ATOM 1095 C CA . PHE A 1 138 ? 19.003 -9.073 7.587 1.00 77.12 138 PHE A CA 1
ATOM 1096 C C . PHE A 1 138 ? 18.266 -9.120 8.934 1.00 77.12 138 PHE A C 1
ATOM 1098 O O . PHE A 1 138 ? 18.848 -9.392 9.980 1.00 77.12 138 PHE A O 1
ATOM 1105 N N . ARG A 1 139 ? 16.952 -8.881 8.925 1.00 72.44 139 ARG A N 1
ATOM 1106 C CA . ARG A 1 139 ? 16.136 -8.826 10.147 1.00 72.44 139 ARG A CA 1
ATOM 1107 C C . ARG A 1 139 ? 15.569 -10.185 10.549 1.00 72.44 139 ARG A C 1
ATOM 1109 O O . ARG A 1 139 ? 15.323 -10.387 11.737 1.00 72.44 139 ARG A O 1
ATOM 1116 N N . ARG A 1 140 ? 15.435 -11.119 9.599 1.00 75.25 140 ARG A N 1
ATOM 1117 C CA . ARG A 1 140 ? 15.196 -12.541 9.883 1.00 75.25 140 ARG A CA 1
ATOM 1118 C C . ARG A 1 140 ? 16.363 -13.139 10.668 1.00 75.25 140 ARG A C 1
ATOM 1120 O O . ARG A 1 140 ? 16.117 -13.846 11.637 1.00 75.25 140 ARG A O 1
ATOM 1127 N N . ILE A 1 141 ? 17.601 -12.784 10.316 1.00 77.94 141 ILE A N 1
ATOM 1128 C CA . ILE A 1 141 ? 18.804 -13.168 11.078 1.00 77.94 141 ILE A CA 1
ATOM 1129 C C . ILE A 1 141 ? 18.750 -12.612 12.513 1.00 77.94 141 ILE A C 1
ATOM 1131 O O . ILE A 1 141 ? 19.158 -13.280 13.453 1.00 77.94 141 ILE A O 1
ATOM 1135 N N . GLN A 1 142 ? 18.170 -11.424 12.708 1.00 76.81 142 GLN A N 1
ATOM 1136 C CA . GLN A 1 142 ? 17.982 -10.810 14.031 1.00 76.81 142 GLN A CA 1
ATOM 1137 C C . GLN A 1 142 ? 16.747 -11.313 14.808 1.00 76.81 142 GLN A C 1
ATOM 1139 O O . GLN A 1 142 ? 16.420 -10.734 15.844 1.00 76.81 142 GLN A O 1
ATOM 1144 N N . GLY A 1 143 ? 16.012 -12.316 14.310 1.00 69.75 143 GLY A N 1
ATOM 1145 C CA . GLY A 1 143 ? 14.824 -12.863 14.982 1.00 69.75 143 GLY A CA 1
ATOM 1146 C C . GLY A 1 143 ? 13.622 -11.909 15.068 1.00 69.75 143 GLY A C 1
ATOM 1147 O O . GLY A 1 143 ? 12.721 -12.125 15.875 1.00 69.75 143 GLY A O 1
ATOM 1148 N N . LYS A 1 144 ? 13.586 -10.836 14.265 1.00 67.00 144 LYS A N 1
ATOM 1149 C CA . LYS A 1 144 ? 12.505 -9.829 14.282 1.00 67.00 144 LYS A CA 1
ATOM 1150 C C . LYS A 1 144 ? 11.470 -10.094 13.184 1.00 67.00 144 LYS A C 1
ATOM 1152 O O . LYS A 1 144 ? 11.799 -10.598 12.112 1.00 67.00 144 LYS A O 1
ATOM 1157 N N . HIS A 1 145 ? 10.216 -9.693 13.419 1.00 64.69 145 HIS A N 1
ATOM 1158 C CA . HIS A 1 145 ? 9.147 -9.794 12.417 1.00 64.69 145 HIS A CA 1
ATOM 1159 C C . HIS A 1 145 ? 9.500 -9.046 11.116 1.00 64.69 145 HIS A C 1
ATOM 1161 O O . HIS A 1 145 ? 9.826 -7.860 11.127 1.00 64.69 145 HIS A O 1
ATOM 1167 N N . ILE A 1 146 ? 9.367 -9.750 9.988 1.00 62.38 146 ILE A N 1
ATOM 1168 C CA . ILE A 1 146 ? 9.876 -9.372 8.657 1.00 62.38 146 ILE A CA 1
ATOM 1169 C C . ILE A 1 146 ? 9.267 -8.059 8.124 1.00 62.38 146 ILE A C 1
ATOM 1171 O O . ILE A 1 146 ? 9.961 -7.248 7.516 1.00 62.38 146 ILE A O 1
ATOM 1175 N N . ILE A 1 147 ? 7.976 -7.818 8.374 1.00 61.28 147 ILE A N 1
ATOM 1176 C CA . ILE A 1 147 ? 7.223 -6.712 7.752 1.00 61.28 147 ILE A CA 1
ATOM 1177 C C . ILE A 1 147 ? 7.489 -5.371 8.459 1.00 61.28 147 ILE A C 1
ATOM 1179 O O . ILE A 1 147 ? 7.750 -4.361 7.814 1.00 61.28 147 ILE A O 1
ATOM 1183 N N . GLU A 1 148 ? 7.505 -5.353 9.793 1.00 62.50 148 GLU A N 1
ATOM 1184 C CA . GLU A 1 148 ? 7.701 -4.133 10.610 1.00 62.50 148 GLU A CA 1
ATOM 1185 C C . GLU A 1 148 ? 9.170 -3.667 10.659 1.00 62.50 148 GLU A C 1
ATOM 1187 O O . GLU A 1 148 ? 9.535 -2.589 11.155 1.00 62.50 148 GLU A O 1
ATOM 1192 N N . ALA A 1 149 ? 10.042 -4.513 10.127 1.00 62.88 149 ALA A N 1
ATOM 1193 C CA . ALA A 1 149 ? 11.474 -4.344 10.078 1.00 62.88 149 ALA A CA 1
ATOM 1194 C C . ALA A 1 149 ? 11.977 -3.680 8.787 1.00 62.88 149 ALA A C 1
ATOM 1196 O O . ALA A 1 149 ? 13.102 -3.173 8.783 1.00 62.88 149 ALA A O 1
ATOM 1197 N N . SER A 1 150 ? 11.173 -3.649 7.719 1.00 74.31 150 SER A N 1
ATOM 1198 C CA . SER A 1 150 ? 11.612 -3.102 6.435 1.00 74.31 150 SER A CA 1
ATOM 1199 C C . SER A 1 150 ? 11.861 -1.592 6.514 1.00 74.31 150 SER A C 1
ATOM 1201 O O . SER A 1 150 ? 11.045 -0.828 7.040 1.00 74.31 150 SER A O 1
ATOM 1203 N N . LEU A 1 151 ? 13.000 -1.148 5.974 1.00 79.75 151 LEU A N 1
ATOM 1204 C CA . LEU A 1 151 ? 13.330 0.276 5.862 1.00 79.75 151 LEU A CA 1
ATOM 1205 C C . LEU A 1 151 ? 12.337 0.995 4.948 1.00 79.75 151 LEU A C 1
ATOM 1207 O O . LEU A 1 151 ? 11.877 2.082 5.291 1.00 79.75 151 LEU A O 1
ATOM 1211 N N . LEU A 1 152 ? 11.948 0.351 3.843 1.00 81.44 152 LEU A N 1
ATOM 1212 C CA . LEU A 1 152 ? 10.936 0.867 2.925 1.00 81.44 152 LEU A CA 1
ATOM 1213 C C . LEU A 1 152 ? 9.579 0.987 3.615 1.00 81.44 152 LEU A C 1
ATOM 1215 O O . LEU A 1 152 ? 8.940 2.027 3.507 1.00 81.44 152 LEU A O 1
ATOM 1219 N N . TYR A 1 153 ? 9.175 -0.018 4.400 1.00 82.44 153 TYR A N 1
ATOM 1220 C CA . TYR A 1 153 ? 7.940 0.060 5.186 1.00 82.44 153 TYR A CA 1
ATOM 1221 C C . TYR A 1 153 ? 7.953 1.248 6.157 1.00 82.44 153 TYR A C 1
ATOM 1223 O O . TYR A 1 153 ? 6.985 1.999 6.227 1.00 82.44 153 TYR A O 1
ATOM 1231 N N . ARG A 1 154 ? 9.067 1.481 6.865 1.00 82.06 154 ARG A N 1
ATOM 1232 C CA . ARG A 1 154 ? 9.211 2.618 7.794 1.00 82.06 154 ARG A CA 1
ATOM 1233 C C . ARG A 1 154 ? 9.254 3.968 7.086 1.00 82.06 154 ARG A C 1
ATOM 1235 O O . ARG A 1 154 ? 8.703 4.936 7.605 1.00 82.06 154 ARG A O 1
ATOM 1242 N N . LEU A 1 155 ? 9.913 4.047 5.933 1.00 85.81 155 LEU A N 1
ATOM 1243 C CA . LEU A 1 155 ? 9.955 5.260 5.123 1.00 85.81 155 LEU A CA 1
ATOM 1244 C C . LEU A 1 155 ? 8.554 5.603 4.609 1.00 85.81 155 LEU A C 1
ATOM 1246 O O . LEU A 1 155 ? 8.085 6.716 4.827 1.00 85.81 155 LEU A O 1
ATOM 1250 N N . LEU A 1 156 ? 7.863 4.628 4.013 1.00 85.38 156 LEU A N 1
ATOM 1251 C CA . LEU A 1 156 ? 6.486 4.778 3.544 1.00 85.38 156 LEU A CA 1
ATOM 1252 C C . LEU A 1 156 ? 5.547 5.146 4.690 1.00 85.38 156 LEU A C 1
ATOM 1254 O O . LEU A 1 156 ? 4.738 6.053 4.539 1.00 85.38 156 LEU A O 1
ATOM 1258 N N . LEU A 1 157 ? 5.707 4.518 5.856 1.00 84.62 157 LEU A N 1
ATOM 1259 C CA . LEU A 1 157 ? 4.967 4.870 7.061 1.00 84.62 157 LEU A CA 1
ATOM 1260 C C . LEU A 1 157 ? 5.174 6.343 7.439 1.00 84.62 157 LEU A C 1
ATOM 1262 O O . LEU A 1 157 ? 4.199 7.060 7.643 1.00 84.62 157 LEU A O 1
ATOM 1266 N N . ARG A 1 158 ? 6.426 6.818 7.501 1.00 85.88 158 ARG A N 1
ATOM 1267 C CA . ARG A 1 158 ? 6.738 8.223 7.817 1.00 85.88 158 ARG A CA 1
ATOM 1268 C C . ARG A 1 158 ? 6.105 9.177 6.808 1.00 85.88 158 ARG A C 1
ATOM 1270 O O . ARG A 1 158 ? 5.412 10.109 7.213 1.00 85.88 158 ARG A O 1
ATOM 1277 N N . LEU A 1 159 ? 6.284 8.914 5.515 1.00 87.50 159 LEU A N 1
ATOM 1278 C CA . LEU A 1 159 ? 5.702 9.721 4.440 1.00 87.50 159 LEU A CA 1
ATOM 1279 C C . LEU A 1 159 ? 4.175 9.760 4.537 1.00 87.50 159 LEU A C 1
ATOM 1281 O O . LEU A 1 159 ? 3.579 10.835 4.503 1.00 87.50 159 LEU A O 1
ATOM 1285 N N . PHE A 1 160 ? 3.550 8.603 4.745 1.00 84.44 160 PHE A N 1
ATOM 1286 C CA . PHE A 1 160 ? 2.106 8.480 4.861 1.00 84.44 160 PHE A CA 1
ATOM 1287 C C . PHE A 1 160 ? 1.563 9.195 6.104 1.00 84.44 160 PHE A C 1
ATOM 1289 O O . PHE A 1 160 ? 0.597 9.945 6.003 1.00 84.44 160 PHE A O 1
ATOM 1296 N N . THR A 1 161 ? 2.212 9.054 7.265 1.00 81.62 161 THR A N 1
ATOM 1297 C CA . THR A 1 161 ? 1.819 9.795 8.478 1.00 81.62 161 THR A CA 1
ATOM 1298 C C . THR A 1 161 ? 1.956 11.307 8.307 1.00 81.62 161 THR A C 1
ATOM 1300 O O . THR A 1 161 ? 1.072 12.043 8.742 1.00 81.62 161 THR A O 1
ATOM 1303 N N . GLY A 1 162 ? 3.010 11.778 7.631 1.00 84.38 162 GLY A N 1
ATOM 1304 C CA . GLY A 1 162 ? 3.195 13.195 7.325 1.00 84.38 162 GLY A CA 1
ATOM 1305 C C . GLY A 1 162 ? 2.126 13.728 6.371 1.00 84.38 162 GLY A C 1
ATOM 1306 O O . GLY A 1 162 ? 1.577 14.807 6.600 1.00 84.38 162 GLY A O 1
ATOM 1307 N N . LEU A 1 163 ? 1.779 12.958 5.335 1.00 85.88 163 LEU A N 1
ATOM 1308 C CA . LEU A 1 163 ? 0.712 13.301 4.396 1.00 85.88 163 LEU A CA 1
ATOM 1309 C C . LEU A 1 163 ? -0.653 13.341 5.091 1.00 85.88 163 LEU A C 1
ATOM 1311 O O . LEU A 1 163 ? -1.369 14.334 4.978 1.00 85.88 163 LEU A O 1
ATOM 1315 N N . LEU A 1 164 ? -0.986 12.304 5.863 1.00 81.94 164 LEU A N 1
ATOM 1316 C CA . LEU A 1 164 ? -2.222 12.250 6.638 1.00 81.94 164 LEU A CA 1
ATOM 1317 C C . LEU A 1 164 ? -2.333 13.421 7.612 1.00 81.94 164 LEU A C 1
ATOM 1319 O O . LEU A 1 164 ? -3.402 14.011 7.728 1.00 81.94 164 LEU A O 1
ATOM 1323 N N . HIS A 1 165 ? -1.244 13.785 8.290 1.00 82.88 165 HIS A N 1
ATOM 1324 C CA . HIS A 1 165 ? -1.243 14.928 9.196 1.00 82.88 165 HIS A CA 1
ATOM 1325 C C . HIS A 1 165 ? -1.546 16.239 8.458 1.00 82.88 165 HIS A C 1
ATOM 1327 O O . HIS A 1 165 ? -2.388 17.009 8.915 1.00 82.88 165 HIS A O 1
ATOM 1333 N N . LYS A 1 166 ? -0.938 16.466 7.284 1.00 85.31 166 LYS A N 1
ATOM 1334 C CA . LYS A 1 166 ? -1.225 17.642 6.444 1.00 85.31 166 LYS A CA 1
ATOM 1335 C C . LYS A 1 166 ? -2.682 17.679 5.978 1.00 85.31 166 LYS A C 1
ATOM 1337 O O . LYS A 1 166 ? -3.313 18.732 6.053 1.00 85.31 166 LYS A O 1
ATOM 1342 N N . ILE A 1 167 ? -3.222 16.542 5.533 1.00 83.38 167 ILE A N 1
ATOM 1343 C CA . ILE A 1 167 ? -4.622 16.433 5.100 1.00 83.38 167 ILE A CA 1
ATOM 1344 C C . ILE A 1 167 ? -5.557 16.718 6.277 1.00 83.38 167 ILE A C 1
ATOM 1346 O O . ILE A 1 167 ? -6.419 17.584 6.163 1.00 83.38 167 ILE A O 1
ATOM 1350 N N . MET A 1 168 ? -5.359 16.057 7.422 1.00 78.25 168 MET A N 1
ATOM 1351 C CA . MET A 1 168 ? -6.194 16.258 8.611 1.00 78.25 168 MET A CA 1
ATOM 1352 C C . MET A 1 168 ? -6.132 17.698 9.123 1.00 78.25 168 MET A C 1
ATOM 1354 O O . MET A 1 168 ? -7.174 18.264 9.433 1.00 78.25 168 MET A O 1
ATOM 1358 N N . ALA A 1 169 ? -4.950 18.319 9.159 1.00 80.38 169 ALA A N 1
ATOM 1359 C CA . ALA A 1 169 ? -4.807 19.722 9.543 1.00 80.38 169 ALA A CA 1
ATOM 1360 C C . ALA A 1 169 ? -5.558 20.657 8.576 1.00 80.38 169 ALA A C 1
ATOM 1362 O O . ALA A 1 169 ? -6.224 21.601 9.004 1.00 80.38 169 ALA A O 1
ATOM 1363 N N . GLY A 1 170 ? -5.506 20.370 7.270 1.00 79.50 170 GLY A N 1
ATOM 1364 C CA . GLY A 1 170 ? -6.253 21.106 6.250 1.00 79.50 170 GLY A CA 1
ATOM 1365 C C . GLY A 1 170 ? -7.770 20.940 6.378 1.00 79.50 170 GLY A C 1
ATOM 1366 O O . GLY A 1 170 ? -8.505 21.926 6.296 1.00 79.50 170 GLY A O 1
ATOM 1367 N N . VAL A 1 171 ? -8.239 19.714 6.626 1.00 76.81 171 VAL A N 1
ATOM 1368 C CA . VAL A 1 171 ? -9.656 19.405 6.865 1.00 76.81 171 VAL A CA 1
ATOM 1369 C C . VAL A 1 171 ? -10.135 20.093 8.137 1.00 76.81 171 VAL A C 1
ATOM 1371 O O . VAL A 1 171 ? -11.152 20.776 8.101 1.00 76.81 171 VAL A O 1
ATOM 1374 N N . GLN A 1 172 ? -9.387 19.999 9.237 1.00 72.50 172 GLN A N 1
ATOM 1375 C CA . GLN A 1 172 ? -9.740 20.624 10.509 1.00 72.50 172 GLN A CA 1
ATOM 1376 C C . GLN A 1 172 ? -9.869 22.146 10.373 1.00 72.50 172 GLN A C 1
ATOM 1378 O O . GLN A 1 172 ? -10.857 22.709 10.837 1.00 72.50 172 GLN A O 1
ATOM 1383 N N . LYS A 1 173 ? -8.928 22.800 9.676 1.00 74.38 173 LYS A N 1
ATOM 1384 C CA . LYS A 1 173 ? -8.956 24.250 9.426 1.00 74.38 173 LYS A CA 1
ATOM 1385 C C . LYS A 1 173 ? -10.163 24.689 8.586 1.00 74.38 173 LYS A C 1
ATOM 1387 O O . LYS A 1 173 ? -10.702 25.764 8.820 1.00 74.38 173 LYS A O 1
ATOM 1392 N N . LYS A 1 174 ? -10.581 23.878 7.606 1.00 70.88 174 LYS A N 1
ATOM 1393 C CA . LYS A 1 174 ? -11.743 24.169 6.743 1.00 70.88 174 LYS A CA 1
ATOM 1394 C C . LYS A 1 174 ? -13.082 23.833 7.408 1.00 70.88 174 LYS A C 1
ATOM 1396 O O . LYS A 1 174 ? -14.071 24.517 7.168 1.00 70.88 174 LYS A O 1
ATOM 1401 N N . THR A 1 175 ? -13.108 22.796 8.239 1.00 65.19 175 THR A N 1
ATOM 1402 C CA . THR A 1 175 ? -14.314 22.285 8.911 1.00 65.19 175 THR A CA 1
ATOM 1403 C C . THR A 1 175 ? -14.696 23.157 10.105 1.00 65.19 175 THR A C 1
ATOM 1405 O O . THR A 1 175 ? -15.876 23.430 10.307 1.00 65.19 175 THR A O 1
ATOM 1408 N N . SER A 1 176 ? -13.715 23.674 10.857 1.00 60.19 176 SER A N 1
ATOM 1409 C CA . SER A 1 176 ? -13.963 24.542 12.019 1.00 60.19 176 SER A CA 1
ATOM 1410 C C . SER A 1 176 ? -14.683 25.851 11.682 1.00 60.19 176 SER A C 1
ATOM 1412 O O . SER A 1 176 ? -15.252 26.468 12.575 1.00 60.19 176 SER A O 1
ATOM 1414 N N . GLN A 1 177 ? -14.682 26.261 10.412 1.00 63.31 177 GLN A N 1
ATOM 1415 C CA . GLN A 1 177 ? -15.306 27.501 9.950 1.00 63.31 177 GLN A CA 1
ATOM 1416 C C . GLN A 1 177 ? -16.728 27.310 9.397 1.00 63.31 177 GLN A C 1
ATOM 1418 O O . GLN A 1 177 ? -17.400 28.304 9.146 1.00 63.31 177 GLN A O 1
ATOM 1423 N N . LYS A 1 178 ? -17.185 26.070 9.159 1.00 62.66 178 LYS A N 1
ATOM 1424 C CA . LYS A 1 178 ? -18.421 25.804 8.391 1.00 62.66 178 LYS A CA 1
ATOM 1425 C C . LYS A 1 178 ? -19.369 24.754 8.983 1.00 62.66 178 LYS A C 1
ATOM 1427 O O . LYS A 1 178 ? -20.397 24.488 8.371 1.00 62.66 178 LYS A O 1
ATOM 1432 N N . VAL A 1 179 ? -19.052 24.142 10.126 1.00 64.19 179 VAL A N 1
ATOM 1433 C CA . VAL A 1 179 ? -19.821 22.999 10.656 1.00 64.19 179 VAL A CA 1
ATOM 1434 C C . VAL A 1 179 ? -20.401 23.287 12.044 1.00 64.19 179 VAL A C 1
ATOM 1436 O O . VAL A 1 179 ? -19.703 23.798 12.919 1.00 64.19 179 VAL A O 1
ATOM 1439 N N . SER A 1 180 ? -21.681 22.933 12.229 1.00 68.94 180 SER A N 1
ATOM 1440 C CA . SER A 1 180 ? -22.436 23.053 13.487 1.00 68.94 180 SER A CA 1
ATOM 1441 C C . SER A 1 180 ? -21.772 22.292 14.647 1.00 68.94 180 SER A C 1
ATOM 1443 O O . SER A 1 180 ? -21.116 21.265 14.451 1.00 68.94 180 SER A O 1
ATOM 1445 N N . ALA A 1 181 ? -21.953 22.790 15.874 1.00 64.62 181 ALA A N 1
ATOM 1446 C CA . ALA A 1 181 ? -21.347 22.244 17.091 1.00 64.62 181 ALA A CA 1
ATOM 1447 C C . ALA A 1 181 ? -21.743 20.779 17.365 1.00 64.62 181 ALA A C 1
ATOM 1449 O O . ALA A 1 181 ? -20.911 19.996 17.822 1.00 64.62 181 ALA A O 1
ATOM 1450 N N . GLU A 1 182 ? -22.971 20.393 17.020 1.00 62.53 182 GLU A N 1
ATOM 1451 C CA . GLU A 1 182 ? -23.485 19.030 17.195 1.00 62.53 182 GLU A CA 1
ATOM 1452 C C . GLU A 1 182 ? -22.816 18.036 16.230 1.00 62.53 182 GLU A C 1
ATOM 1454 O O . GLU A 1 182 ? -22.323 16.980 16.628 1.00 62.53 182 GLU A O 1
ATOM 1459 N N . THR A 1 183 ? -22.676 18.415 14.957 1.00 63.03 183 THR A N 1
ATOM 1460 C CA . THR A 1 183 ? -21.942 17.624 13.960 1.00 63.03 183 THR A CA 1
ATOM 1461 C C . THR A 1 183 ? -20.458 17.522 14.330 1.00 63.03 183 THR A C 1
ATOM 1463 O O . THR A 1 183 ? -19.846 16.471 14.156 1.00 63.03 183 THR A O 1
ATOM 1466 N N . ARG A 1 184 ? -19.868 18.574 14.915 1.00 65.44 184 ARG A N 1
ATOM 1467 C CA . ARG A 1 184 ? -18.478 18.554 15.403 1.00 65.44 184 ARG A CA 1
ATOM 1468 C C . ARG A 1 184 ? -18.265 17.525 16.520 1.00 65.44 184 ARG A C 1
ATOM 1470 O O . ARG A 1 184 ? -17.229 16.861 16.530 1.00 65.44 184 ARG A O 1
ATOM 1477 N N . LEU A 1 185 ? -19.228 17.389 17.432 1.00 64.44 185 LEU A N 1
ATOM 1478 C CA . LEU A 1 185 ? -19.215 16.394 18.509 1.00 64.44 185 LEU A CA 1
ATOM 1479 C C . LEU A 1 185 ? -19.281 14.968 17.952 1.00 64.44 185 LEU A C 1
ATOM 1481 O O . LEU A 1 185 ? -18.417 14.158 18.286 1.00 64.44 185 LEU A O 1
ATOM 1485 N N . LYS A 1 186 ? -20.191 14.700 17.007 1.00 64.62 186 LYS A N 1
ATOM 1486 C CA . LYS A 1 186 ? -20.273 13.396 16.327 1.00 64.62 186 LYS A CA 1
ATOM 1487 C C . LYS A 1 186 ? -18.948 13.043 15.639 1.00 64.62 186 LYS A C 1
ATOM 1489 O O . LYS A 1 186 ? -18.378 11.993 15.901 1.00 64.62 186 LYS A O 1
ATOM 1494 N N . TRP A 1 187 ? -18.353 13.964 14.878 1.00 63.75 187 TRP A N 1
ATOM 1495 C CA . TRP A 1 187 ? -17.045 13.749 14.235 1.00 63.75 187 TRP A CA 1
ATOM 1496 C C . TRP A 1 187 ? -15.880 13.547 15.215 1.00 63.75 187 TRP A C 1
ATOM 1498 O O . TRP A 1 187 ? -14.902 12.869 14.887 1.00 63.75 187 TRP A O 1
ATOM 1508 N N . SER A 1 188 ? -15.958 14.123 16.415 1.00 66.50 188 SER A N 1
ATOM 1509 C CA . SER A 1 188 ? -14.906 13.976 17.422 1.00 66.50 188 SER A CA 1
ATOM 1510 C C . SER A 1 188 ? -14.816 12.550 17.977 1.00 66.50 188 SER A C 1
ATOM 1512 O O . SER A 1 188 ? -13.700 12.068 18.168 1.00 66.50 188 SER A O 1
ATOM 1514 N N . ALA A 1 189 ? -15.952 11.853 18.115 1.00 63.81 189 ALA A N 1
ATOM 1515 C CA . ALA A 1 189 ? -16.024 10.451 18.543 1.00 63.81 189 ALA A CA 1
ATOM 1516 C C . ALA A 1 189 ? -15.490 9.471 17.474 1.00 63.81 189 ALA A C 1
ATOM 1518 O O . ALA A 1 189 ? -14.826 8.476 17.777 1.00 63.81 189 ALA A O 1
ATOM 1519 N N . TYR A 1 190 ? -15.694 9.791 16.193 1.00 68.81 190 TYR A N 1
ATOM 1520 C CA . TYR A 1 190 ? -15.094 9.041 15.083 1.00 68.81 190 TYR A CA 1
ATOM 1521 C C . TYR A 1 190 ? -13.570 9.215 15.043 1.00 68.81 190 TYR A C 1
ATOM 1523 O O . TYR A 1 190 ? -12.811 8.254 14.898 1.00 68.81 190 TYR A O 1
ATOM 1531 N N . ASN A 1 191 ? -13.101 10.456 15.187 1.00 69.19 191 ASN A N 1
ATOM 1532 C CA . ASN A 1 191 ? -11.682 10.773 15.059 1.00 69.19 191 ASN A CA 1
ATOM 1533 C C . ASN A 1 191 ? -10.866 10.318 16.285 1.00 69.19 191 ASN A C 1
ATOM 1535 O O . ASN A 1 191 ? -9.685 9.984 16.150 1.00 69.19 191 ASN A O 1
ATOM 1539 N N . SER A 1 192 ? -11.477 10.263 17.474 1.00 68.62 192 SER A N 1
ATOM 1540 C CA . SER A 1 192 ? -10.848 9.724 18.687 1.00 68.62 192 SER A CA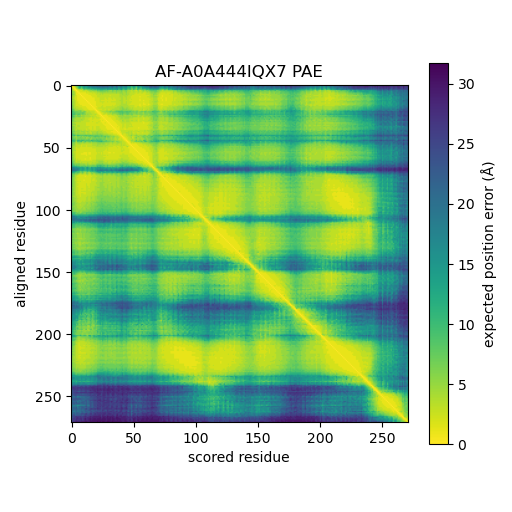 1
ATOM 1541 C C . SER A 1 192 ? -10.558 8.229 18.550 1.00 68.62 192 SER A C 1
ATOM 1543 O O . SER A 1 192 ? -9.415 7.824 18.762 1.00 68.62 192 SER A O 1
ATOM 1545 N N . SER A 1 193 ? -11.526 7.442 18.075 1.00 69.62 193 SER A N 1
ATOM 1546 C CA . SER A 1 193 ? -11.391 5.993 17.868 1.00 69.62 193 SER A CA 1
ATOM 1547 C C . SER A 1 193 ? -10.255 5.656 16.891 1.00 69.62 193 SER A C 1
ATOM 1549 O O . SER A 1 193 ? -9.374 4.846 17.184 1.00 69.62 193 SER A O 1
ATOM 1551 N N . ILE A 1 194 ? -10.169 6.379 15.768 1.00 69.38 194 ILE A N 1
ATOM 1552 C CA . ILE A 1 194 ? -9.079 6.221 14.788 1.00 69.38 194 ILE A CA 1
ATOM 1553 C C . ILE A 1 194 ? -7.723 6.640 15.378 1.00 69.38 194 ILE A C 1
ATOM 1555 O O . ILE A 1 194 ? -6.702 5.977 15.159 1.00 69.38 194 ILE A O 1
ATOM 1559 N N . LYS A 1 195 ? -7.680 7.740 16.140 1.00 74.75 195 LYS A N 1
ATOM 1560 C CA . LYS A 1 195 ? -6.455 8.211 16.803 1.00 74.75 195 LYS A CA 1
ATOM 1561 C C . LYS A 1 195 ? -5.934 7.181 17.810 1.00 74.75 195 LYS A C 1
ATOM 1563 O O . LYS A 1 195 ? -4.723 6.955 17.854 1.00 74.75 195 LYS A O 1
ATOM 1568 N N . GLN A 1 196 ? -6.824 6.557 18.572 1.00 73.44 196 GLN A N 1
ATOM 1569 C CA . GLN A 1 196 ? -6.501 5.597 19.626 1.00 73.44 196 GLN A CA 1
ATOM 1570 C C . GLN A 1 196 ? -5.987 4.279 19.043 1.00 73.44 196 GLN A C 1
ATOM 1572 O O . GLN A 1 196 ? -4.938 3.788 19.461 1.00 73.44 196 GLN A O 1
ATOM 1577 N N . ILE A 1 197 ? -6.605 3.790 17.965 1.00 73.88 197 ILE A N 1
ATOM 1578 C CA . ILE A 1 197 ? -6.112 2.628 17.210 1.00 73.88 197 ILE A CA 1
ATOM 1579 C C . ILE A 1 197 ? -4.740 2.897 16.608 1.00 73.88 197 ILE A C 1
ATOM 1581 O O . ILE A 1 197 ? -3.852 2.049 16.678 1.00 73.88 197 ILE A O 1
ATOM 1585 N N . ARG A 1 198 ? -4.528 4.087 16.037 1.00 74.00 198 ARG A N 1
ATOM 1586 C CA . ARG A 1 198 ? -3.219 4.466 15.495 1.00 74.00 198 ARG A CA 1
ATOM 1587 C C . ARG A 1 198 ? -2.141 4.487 16.582 1.00 74.00 198 ARG A C 1
ATOM 1589 O O . ARG A 1 198 ? -1.001 4.133 16.298 1.00 74.00 198 ARG A O 1
ATOM 1596 N N . GLN A 1 199 ? -2.477 4.911 17.800 1.00 77.06 199 GLN A N 1
ATOM 1597 C CA .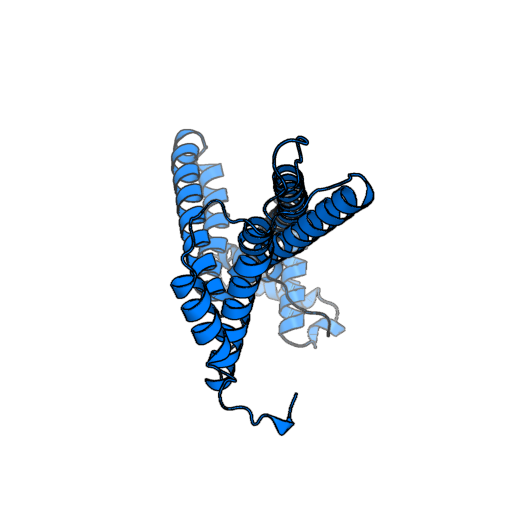 GLN A 1 199 ? -1.543 4.938 18.930 1.00 77.06 199 GLN A CA 1
ATOM 1598 C C . GLN A 1 199 ? -1.267 3.536 19.488 1.00 77.06 199 GLN A C 1
ATOM 1600 O O . GLN A 1 199 ? -0.112 3.209 19.748 1.00 77.06 199 GLN A O 1
ATOM 1605 N N . ARG A 1 200 ? -2.300 2.697 19.623 1.00 76.38 200 ARG A N 1
ATOM 1606 C CA . ARG A 1 200 ? -2.216 1.369 20.248 1.00 76.38 200 ARG A CA 1
ATOM 1607 C C . ARG A 1 200 ? -1.725 0.272 19.299 1.00 76.38 200 ARG A C 1
ATOM 1609 O O . ARG A 1 200 ? -0.962 -0.599 19.701 1.00 76.38 200 ARG A O 1
ATOM 1616 N N . TYR A 1 201 ? -2.114 0.344 18.028 1.00 71.25 201 TYR A N 1
ATOM 1617 C CA . TYR A 1 201 ? -1.871 -0.683 17.008 1.00 71.25 201 TYR A CA 1
ATOM 1618 C C . TYR A 1 201 ? -1.174 -0.131 15.757 1.00 71.25 201 TYR A C 1
ATOM 1620 O O . TYR A 1 201 ? -1.289 -0.717 14.679 1.00 71.25 201 TYR A O 1
ATOM 1628 N N . GLY A 1 202 ? -0.453 0.993 15.870 1.00 69.06 202 GLY A N 1
ATOM 1629 C CA . GLY A 1 202 ? 0.048 1.774 14.732 1.00 69.06 202 GLY A CA 1
ATOM 1630 C C . GLY A 1 202 ? 0.675 0.942 13.612 1.00 69.06 202 GLY A C 1
ATOM 1631 O O . GLY A 1 202 ? 0.257 1.041 12.464 1.00 69.06 202 GLY A O 1
ATOM 1632 N N . LEU A 1 203 ? 1.607 0.040 13.929 1.00 70.06 203 LEU A N 1
ATOM 1633 C CA . LEU A 1 203 ? 2.258 -0.808 12.923 1.00 70.06 203 LEU A CA 1
ATOM 1634 C C . LEU A 1 203 ? 1.302 -1.757 12.189 1.00 70.06 203 LEU A C 1
ATOM 1636 O O . LEU A 1 203 ? 1.570 -2.068 11.035 1.00 70.06 203 LEU A O 1
ATOM 1640 N N . LEU A 1 204 ? 0.214 -2.209 12.813 1.00 73.44 204 LEU A N 1
ATOM 1641 C CA . LEU A 1 204 ? -0.792 -3.076 12.192 1.00 73.44 204 LEU A CA 1
ATOM 1642 C C . LEU A 1 204 ? -1.752 -2.275 11.311 1.00 73.44 204 LEU A C 1
ATOM 1644 O O . LEU A 1 204 ? -2.090 -2.722 10.214 1.00 73.44 204 LEU A O 1
ATOM 1648 N N . PHE A 1 205 ? -2.128 -1.076 11.761 1.00 79.19 205 PHE A N 1
ATOM 1649 C CA . PHE A 1 205 ? -3.045 -0.180 11.060 1.00 79.19 205 PHE A CA 1
ATOM 1650 C C . PHE A 1 205 ? -2.516 0.263 9.690 1.00 79.19 205 PHE A C 1
ATOM 1652 O O . PHE A 1 205 ? -3.290 0.398 8.747 1.00 79.19 205 PHE A O 1
ATOM 1659 N N . PHE A 1 206 ? -1.197 0.441 9.548 1.00 79.12 206 PHE A N 1
ATOM 1660 C CA . PHE A 1 206 ? -0.595 0.907 8.292 1.00 79.12 206 PHE A CA 1
ATOM 1661 C C . PHE A 1 206 ? -0.250 -0.200 7.284 1.00 79.12 206 PHE A C 1
ATOM 1663 O O . PHE A 1 206 ? 0.090 0.101 6.137 1.00 79.12 206 PHE A O 1
ATOM 1670 N N . ARG A 1 207 ? -0.386 -1.481 7.653 1.00 83.19 207 ARG A N 1
ATOM 1671 C CA . ARG A 1 207 ? -0.099 -2.604 6.741 1.00 83.19 207 ARG A CA 1
ATOM 1672 C C . ARG A 1 207 ? -0.934 -2.577 5.450 1.00 83.19 207 ARG A C 1
ATOM 1674 O O . ARG A 1 207 ? -0.345 -2.807 4.395 1.00 83.19 207 ARG A O 1
ATOM 1681 N N . PRO A 1 208 ? -2.250 -2.283 5.469 1.00 87.81 208 PRO A N 1
ATOM 1682 C CA . PRO A 1 208 ? -3.045 -2.202 4.244 1.00 87.81 208 PRO A CA 1
ATOM 1683 C C . PRO A 1 208 ? -2.524 -1.157 3.254 1.00 87.81 208 PRO A C 1
ATOM 1685 O O . PRO A 1 208 ? -2.480 -1.435 2.063 1.00 87.81 208 PRO A O 1
ATOM 1688 N N . PHE A 1 209 ? -2.039 -0.000 3.716 1.00 85.94 209 PHE A N 1
ATOM 1689 C CA . PHE A 1 209 ? -1.475 1.016 2.816 1.00 85.94 209 PHE A CA 1
ATOM 1690 C C . PHE A 1 209 ? -0.164 0.579 2.175 1.00 85.94 209 PHE A C 1
ATOM 1692 O O . PHE A 1 209 ? 0.102 0.908 1.021 1.00 85.94 209 PHE A O 1
ATOM 1699 N N . PHE A 1 210 ? 0.647 -0.203 2.890 1.00 88.38 210 PHE A N 1
ATOM 1700 C CA . PHE A 1 210 ? 1.807 -0.827 2.270 1.00 88.38 210 PHE A CA 1
ATOM 1701 C C . PHE A 1 210 ? 1.386 -1.782 1.148 1.00 88.38 210 PHE A C 1
ATOM 1703 O O . PHE A 1 210 ? 1.982 -1.742 0.077 1.00 88.38 210 PHE A O 1
ATOM 1710 N N . LEU A 1 211 ? 0.326 -2.575 1.343 1.00 89.75 211 LEU A N 1
ATOM 1711 C CA . LEU A 1 211 ? -0.222 -3.425 0.279 1.00 89.75 211 LEU A CA 1
ATOM 1712 C C . LEU A 1 211 ? -0.752 -2.611 -0.907 1.00 89.75 211 LEU A C 1
ATOM 1714 O O . LEU A 1 211 ? -0.511 -3.007 -2.040 1.00 89.75 211 LEU A O 1
ATOM 1718 N N . VAL A 1 212 ? -1.403 -1.468 -0.676 1.00 93.50 212 VAL A N 1
ATOM 1719 C CA . VAL A 1 212 ? -1.830 -0.553 -1.752 1.00 93.50 212 VAL A CA 1
ATOM 1720 C C . VAL A 1 212 ? -0.630 -0.106 -2.600 1.00 93.50 212 VAL A C 1
ATOM 1722 O O . VAL A 1 212 ? -0.691 -0.162 -3.825 1.00 93.50 212 VAL A O 1
ATOM 1725 N N . VAL A 1 213 ? 0.490 0.266 -1.968 1.00 92.44 213 VAL A N 1
ATOM 1726 C CA . VAL A 1 213 ? 1.730 0.650 -2.675 1.00 92.44 213 VAL A CA 1
ATOM 1727 C C . VAL A 1 213 ? 2.317 -0.531 -3.461 1.00 92.44 213 VAL A C 1
ATOM 1729 O O . VAL A 1 213 ? 2.802 -0.344 -4.574 1.00 92.44 213 VAL A O 1
ATOM 1732 N N . GLN A 1 214 ? 2.250 -1.753 -2.923 1.00 92.69 214 GLN A N 1
ATOM 1733 C CA . GLN A 1 214 ? 2.689 -2.952 -3.649 1.00 92.69 214 GLN A CA 1
ATOM 1734 C C . GLN A 1 214 ? 1.792 -3.252 -4.856 1.00 92.69 214 GLN A C 1
ATOM 1736 O O . GLN A 1 214 ? 2.306 -3.538 -5.932 1.00 92.69 214 GLN A O 1
ATOM 1741 N N . VAL A 1 215 ? 0.468 -3.134 -4.709 1.00 96.44 215 VAL A N 1
ATOM 1742 C CA . VAL A 1 215 ? -0.484 -3.292 -5.821 1.00 96.44 215 VAL A CA 1
ATOM 1743 C C . VAL A 1 215 ? -0.204 -2.269 -6.915 1.00 96.44 215 VAL A C 1
ATOM 1745 O O . VAL A 1 215 ? -0.133 -2.650 -8.081 1.00 96.44 215 VAL A O 1
ATOM 1748 N N . PHE A 1 216 ? 0.041 -1.007 -6.548 1.00 97.19 216 PHE A N 1
ATOM 1749 C CA . PHE A 1 216 ? 0.492 0.012 -7.496 1.00 97.19 216 PHE A CA 1
ATOM 1750 C C . PHE A 1 216 ? 1.761 -0.435 -8.232 1.00 97.19 216 PHE A C 1
ATOM 1752 O O . PHE A 1 216 ? 1.785 -0.419 -9.458 1.00 97.19 216 PHE A O 1
ATOM 1759 N N . GLY A 1 217 ? 2.793 -0.879 -7.506 1.00 95.50 217 GLY A N 1
ATOM 1760 C CA . GLY A 1 217 ? 4.061 -1.315 -8.099 1.00 95.50 217 GLY A CA 1
ATOM 1761 C C . GLY A 1 217 ? 3.910 -2.503 -9.056 1.00 95.50 217 GLY A C 1
ATOM 1762 O O . GLY A 1 217 ? 4.515 -2.511 -10.128 1.00 95.50 217 GLY A O 1
ATOM 1763 N N . VAL A 1 218 ? 3.070 -3.484 -8.720 1.00 96.69 218 VAL A N 1
ATOM 1764 C CA . VAL A 1 218 ? 2.775 -4.632 -9.595 1.00 96.69 218 VAL A CA 1
ATOM 1765 C C . VAL A 1 218 ? 2.020 -4.187 -10.847 1.00 96.69 218 VAL A C 1
ATOM 1767 O O . VAL A 1 218 ? 2.413 -4.544 -11.958 1.00 96.69 218 VAL A O 1
ATOM 1770 N N . CYS A 1 219 ? 0.974 -3.372 -10.695 1.00 98.38 219 CYS A N 1
ATOM 1771 C CA . CYS A 1 219 ? 0.204 -2.860 -11.831 1.00 98.38 219 CYS A CA 1
ATOM 1772 C C . CYS A 1 219 ? 1.059 -1.956 -12.728 1.00 98.38 219 CYS A C 1
ATOM 1774 O O . CYS A 1 219 ? 0.951 -2.037 -13.946 1.00 98.38 219 CYS A O 1
ATOM 1776 N N . PHE A 1 220 ? 1.962 -1.164 -12.146 1.00 98.06 220 PHE A N 1
ATOM 1777 C CA . PHE A 1 220 ? 2.945 -0.362 -12.872 1.00 98.06 220 PHE A CA 1
ATOM 1778 C C . PHE A 1 220 ? 3.830 -1.221 -13.768 1.00 98.06 220 PHE A C 1
ATOM 1780 O O . PHE A 1 220 ? 3.880 -0.994 -14.974 1.00 98.06 220 PHE A O 1
ATOM 1787 N N . ASN A 1 221 ? 4.474 -2.248 -13.210 1.00 97.38 221 ASN A N 1
ATOM 1788 C CA . ASN A 1 221 ? 5.316 -3.154 -13.995 1.00 97.38 221 ASN A CA 1
ATOM 1789 C C . ASN A 1 221 ? 4.507 -3.917 -15.053 1.00 97.38 221 ASN A C 1
ATOM 1791 O O . ASN A 1 221 ? 4.988 -4.124 -16.163 1.00 97.38 221 ASN A O 1
ATOM 1795 N N . THR A 1 222 ? 3.259 -4.274 -14.740 1.00 98.06 222 THR A N 1
ATOM 1796 C CA . THR A 1 222 ? 2.338 -4.895 -15.703 1.00 98.06 222 THR A CA 1
ATOM 1797 C C . THR A 1 222 ? 2.039 -3.951 -16.869 1.00 98.06 222 THR A C 1
ATOM 1799 O O . THR A 1 222 ? 2.099 -4.365 -18.023 1.00 98.06 222 THR A O 1
ATOM 1802 N N . GLY A 1 223 ? 1.777 -2.671 -16.589 1.00 98.06 223 GLY A N 1
ATOM 1803 C CA . GLY A 1 223 ? 1.560 -1.646 -17.609 1.00 98.06 223 GLY A CA 1
ATOM 1804 C C . GLY A 1 223 ? 2.793 -1.419 -18.479 1.00 98.06 223 GLY A C 1
ATOM 1805 O O . GLY A 1 223 ? 2.673 -1.383 -19.701 1.00 98.06 223 GLY A O 1
ATOM 1806 N N . VAL A 1 224 ? 3.978 -1.335 -17.866 1.00 97.69 224 VAL A N 1
ATOM 1807 C CA . VAL A 1 224 ? 5.263 -1.233 -18.578 1.00 97.69 224 VAL A CA 1
ATOM 1808 C C . VAL A 1 224 ? 5.442 -2.413 -19.530 1.00 97.69 224 VAL A C 1
ATOM 1810 O O . VAL A 1 224 ? 5.696 -2.210 -20.713 1.00 97.69 224 VAL A O 1
ATOM 1813 N N . LEU A 1 225 ? 5.261 -3.639 -19.036 1.00 96.62 225 LEU A N 1
ATOM 1814 C CA . LEU A 1 225 ? 5.421 -4.859 -19.824 1.00 96.62 225 LEU A CA 1
ATOM 1815 C C . LEU A 1 225 ? 4.412 -4.929 -20.977 1.00 96.62 225 LEU A C 1
ATOM 1817 O O . LEU A 1 225 ? 4.797 -5.232 -22.104 1.00 96.62 225 LEU A O 1
ATOM 1821 N N . ALA A 1 226 ? 3.146 -4.592 -20.721 1.00 96.69 226 ALA A N 1
ATOM 1822 C CA . ALA A 1 226 ? 2.109 -4.553 -21.748 1.00 96.69 226 ALA A CA 1
ATOM 1823 C C . ALA A 1 226 ? 2.427 -3.527 -22.849 1.00 96.69 226 ALA A C 1
ATOM 1825 O O . ALA A 1 226 ? 2.338 -3.848 -24.033 1.00 96.69 226 ALA A O 1
ATOM 1826 N N . ALA A 1 227 ? 2.848 -2.315 -22.474 1.00 95.25 227 ALA A N 1
ATOM 1827 C CA . ALA A 1 227 ? 3.228 -1.276 -23.428 1.00 95.25 227 ALA A CA 1
ATOM 1828 C C . ALA A 1 227 ? 4.452 -1.677 -24.259 1.00 95.25 227 ALA A C 1
ATOM 1830 O O . ALA A 1 227 ? 4.468 -1.450 -25.468 1.00 95.25 227 ALA A O 1
ATOM 1831 N N . THR A 1 228 ? 5.450 -2.309 -23.639 1.00 93.81 228 THR A N 1
ATOM 1832 C CA . THR A 1 228 ? 6.641 -2.808 -24.334 1.00 93.81 228 THR A CA 1
ATOM 1833 C C . THR A 1 228 ? 6.298 -3.896 -25.331 1.00 93.81 228 THR A C 1
ATOM 1835 O O . THR A 1 228 ? 6.707 -3.794 -26.482 1.00 93.81 228 THR A O 1
ATOM 1838 N N . LEU A 1 229 ? 5.509 -4.898 -24.935 1.00 94.31 229 LEU A N 1
ATOM 1839 C CA . LEU A 1 229 ? 5.061 -5.948 -25.850 1.00 94.31 229 LEU A CA 1
ATOM 1840 C C . LEU A 1 229 ? 4.292 -5.359 -27.031 1.00 94.31 229 LEU A C 1
ATOM 1842 O O . LEU A 1 229 ? 4.599 -5.667 -28.178 1.00 94.31 229 LEU A O 1
ATOM 1846 N N . PHE A 1 230 ? 3.343 -4.463 -26.759 1.00 93.88 230 PHE A N 1
ATOM 1847 C CA . PHE A 1 230 ? 2.565 -3.808 -27.803 1.00 93.88 230 PHE A CA 1
ATOM 1848 C C . PHE A 1 230 ? 3.452 -3.034 -28.786 1.00 93.88 230 PHE A C 1
ATOM 1850 O O . PHE A 1 230 ? 3.283 -3.141 -29.996 1.00 93.88 230 PHE A O 1
ATOM 1857 N N . LYS A 1 231 ? 4.429 -2.280 -28.275 1.00 90.69 231 LYS A N 1
ATOM 1858 C CA . LYS A 1 231 ? 5.353 -1.481 -29.085 1.00 90.69 231 LYS A CA 1
ATOM 1859 C C . LYS A 1 231 ? 6.334 -2.325 -29.892 1.00 90.69 231 LYS A C 1
ATOM 1861 O O . LYS A 1 231 ? 6.585 -1.988 -31.037 1.00 90.69 231 LYS A O 1
ATOM 1866 N N . VAL A 1 232 ? 6.867 -3.398 -29.316 1.00 87.75 232 VAL A N 1
ATOM 1867 C CA . VAL A 1 232 ? 7.815 -4.295 -29.997 1.00 87.75 232 VAL A CA 1
ATOM 1868 C C . VAL A 1 232 ? 7.123 -5.115 -31.088 1.00 87.75 232 VAL A C 1
ATOM 1870 O O . VAL A 1 232 ? 7.729 -5.386 -32.114 1.00 87.75 232 VAL A O 1
ATOM 1873 N N . ILE A 1 233 ? 5.858 -5.497 -30.887 1.00 90.56 233 ILE A N 1
ATOM 1874 C CA . ILE A 1 233 ? 5.073 -6.232 -31.891 1.00 90.56 233 ILE A CA 1
ATOM 1875 C C . ILE A 1 233 ? 4.537 -5.289 -32.977 1.00 90.56 233 ILE A C 1
ATOM 1877 O O . ILE A 1 233 ? 4.500 -5.654 -34.147 1.00 90.56 233 ILE A O 1
ATOM 1881 N N . GLY A 1 234 ? 4.068 -4.101 -32.586 1.00 84.62 234 GLY A N 1
ATOM 1882 C CA . GLY A 1 234 ? 3.341 -3.188 -33.469 1.00 84.62 234 GLY A CA 1
ATOM 1883 C C . GLY A 1 234 ? 4.186 -2.115 -34.156 1.00 84.62 234 GLY A C 1
ATOM 1884 O O . GLY A 1 234 ? 3.645 -1.389 -34.988 1.00 84.62 234 GLY A O 1
ATOM 1885 N N . ALA A 1 235 ? 5.464 -1.957 -33.803 1.00 82.25 235 ALA A N 1
ATOM 1886 C CA . ALA A 1 235 ? 6.334 -0.945 -34.392 1.00 82.25 235 ALA A CA 1
ATOM 1887 C C . ALA A 1 235 ? 7.765 -1.457 -34.597 1.00 82.25 235 ALA A C 1
ATOM 1889 O O . ALA A 1 235 ? 8.356 -2.065 -33.705 1.00 82.25 235 ALA A O 1
ATOM 1890 N N . ASP A 1 236 ? 8.350 -1.105 -35.743 1.00 82.06 236 ASP A N 1
ATOM 1891 C CA . ASP A 1 236 ? 9.770 -1.309 -36.024 1.00 82.06 236 ASP A CA 1
ATOM 1892 C C . ASP A 1 236 ? 10.604 -0.304 -35.218 1.00 82.06 236 ASP A C 1
ATOM 1894 O O . ASP A 1 236 ? 10.875 0.824 -35.640 1.00 82.06 236 ASP A O 1
ATOM 1898 N N . LEU A 1 237 ? 10.963 -0.695 -33.995 1.00 83.00 237 LEU A N 1
ATOM 1899 C CA . LEU A 1 237 ? 11.790 0.109 -33.103 1.00 83.00 237 LEU A CA 1
ATOM 1900 C C . LEU A 1 237 ? 13.276 -0.131 -33.385 1.00 83.00 237 LEU A C 1
ATOM 1902 O O . LEU A 1 237 ? 13.796 -1.225 -33.171 1.00 83.00 237 LEU A O 1
ATOM 1906 N N . ALA A 1 238 ? 13.989 0.923 -33.783 1.00 82.56 238 ALA A N 1
ATOM 1907 C CA . ALA A 1 238 ? 15.446 0.908 -33.791 1.00 82.56 238 ALA A CA 1
ATOM 1908 C C . ALA A 1 238 ? 15.964 1.161 -32.370 1.00 82.56 238 ALA A C 1
ATOM 1910 O O . ALA A 1 238 ? 15.748 2.232 -31.801 1.00 82.56 238 ALA A O 1
ATOM 1911 N N . PHE A 1 239 ? 16.649 0.179 -31.792 1.00 83.75 239 PHE A N 1
ATOM 1912 C CA . PHE A 1 239 ? 17.203 0.260 -30.445 1.00 83.75 239 PHE A CA 1
ATOM 1913 C C . PHE A 1 239 ? 18.666 0.704 -30.453 1.00 83.75 239 PHE A C 1
ATOM 1915 O O . PHE A 1 239 ? 19.494 0.162 -31.182 1.00 83.75 239 PHE A O 1
ATOM 1922 N N . GLY A 1 240 ? 18.988 1.681 -29.607 1.00 80.62 240 GLY A N 1
ATOM 1923 C CA . GLY A 1 240 ? 20.326 2.233 -29.452 1.00 80.62 240 GLY A CA 1
ATOM 1924 C C . GLY A 1 240 ? 20.895 1.934 -28.071 1.00 80.62 240 GLY A C 1
ATOM 1925 O O . GLY A 1 240 ? 20.235 2.150 -27.053 1.00 80.62 240 GLY A O 1
ATOM 1926 N N . TRP A 1 241 ? 22.149 1.483 -28.035 1.00 74.38 241 TRP A N 1
ATOM 1927 C CA . TRP A 1 241 ? 22.938 1.352 -26.803 1.00 74.38 241 TRP A CA 1
ATOM 1928 C C . TRP A 1 241 ? 23.731 2.620 -26.464 1.00 74.38 241 TRP A C 1
ATOM 1930 O O . TRP A 1 241 ? 24.357 2.695 -25.407 1.00 74.38 241 TRP A O 1
ATOM 1940 N N . GLN A 1 242 ? 23.716 3.625 -27.347 1.00 64.75 242 GLN A N 1
ATOM 1941 C CA . GLN A 1 242 ? 24.374 4.901 -27.097 1.00 64.75 242 GLN A CA 1
ATOM 1942 C C . GLN A 1 242 ? 23.617 5.677 -26.018 1.00 64.75 242 GLN A C 1
ATOM 1944 O O . GLN A 1 242 ? 22.470 6.089 -26.179 1.00 64.75 242 GLN A O 1
ATOM 1949 N N . SER A 1 243 ? 24.293 5.863 -24.892 1.00 59.53 243 SER A N 1
ATOM 1950 C CA . SER A 1 243 ? 23.873 6.764 -23.832 1.00 59.53 243 SER A CA 1
ATOM 1951 C C . SER A 1 243 ? 24.078 8.218 -24.277 1.00 59.53 243 SER A C 1
ATOM 1953 O O . SER A 1 243 ? 25.131 8.555 -24.811 1.00 59.53 243 SER A O 1
ATOM 1955 N N . THR A 1 244 ? 23.110 9.100 -24.012 1.00 56.50 244 THR A N 1
ATOM 1956 C CA . THR A 1 244 ? 23.284 10.558 -24.164 1.00 56.50 244 THR A CA 1
ATOM 1957 C C . THR A 1 244 ? 24.231 11.147 -23.110 1.00 56.50 244 THR A C 1
ATOM 1959 O O . THR A 1 244 ? 24.757 12.241 -23.296 1.00 56.50 244 THR A O 1
ATOM 1962 N N . LEU A 1 245 ? 24.506 10.415 -22.023 1.00 54.84 245 LEU A N 1
ATOM 1963 C CA . LEU A 1 245 ? 25.649 10.677 -21.146 1.00 54.84 245 LEU A CA 1
ATOM 1964 C C . LEU A 1 245 ? 26.917 10.149 -21.826 1.00 54.84 245 LEU A C 1
ATOM 1966 O O . LEU A 1 245 ? 26.983 8.958 -22.142 1.00 54.84 245 LEU A O 1
ATOM 1970 N N . GLN A 1 246 ? 27.932 11.000 -22.000 1.00 56.44 246 GLN A N 1
ATOM 1971 C CA . GLN A 1 246 ? 29.285 10.587 -22.389 1.00 56.44 246 GLN A CA 1
ATOM 1972 C C . GLN A 1 246 ? 29.926 9.771 -21.254 1.00 56.44 246 GLN A C 1
ATOM 1974 O O . GLN A 1 246 ? 30.716 10.278 -20.460 1.00 56.44 246 GLN A O 1
ATOM 1979 N N . VAL A 1 247 ? 29.544 8.501 -21.124 1.00 64.44 247 VAL A N 1
ATOM 1980 C CA . VAL A 1 247 ? 30.132 7.600 -20.131 1.00 64.44 247 VAL A CA 1
ATOM 1981 C C . VAL A 1 247 ? 31.499 7.161 -20.649 1.00 64.44 247 VAL A C 1
ATOM 1983 O O . VAL A 1 247 ? 31.597 6.493 -21.676 1.00 64.44 247 VAL A O 1
ATOM 1986 N N . THR A 1 248 ? 32.572 7.548 -19.958 1.00 72.12 248 THR A N 1
ATOM 1987 C CA . THR A 1 248 ? 33.927 7.126 -20.332 1.00 72.12 248 THR A CA 1
ATOM 1988 C C . THR A 1 248 ? 34.088 5.607 -20.172 1.00 72.12 248 THR A C 1
ATOM 1990 O O . THR A 1 248 ? 33.516 5.030 -19.240 1.00 72.12 248 THR A O 1
ATOM 1993 N N . PRO A 1 249 ? 34.910 4.939 -21.005 1.00 74.50 249 PRO A N 1
ATOM 1994 C CA . PRO A 1 249 ? 35.186 3.504 -20.877 1.00 74.50 249 PRO A CA 1
ATOM 1995 C C . PRO A 1 249 ? 35.640 3.091 -19.467 1.00 74.50 249 PRO A C 1
ATOM 1997 O O . PRO A 1 249 ? 35.236 2.045 -18.964 1.00 74.50 249 PRO A O 1
ATOM 2000 N N . ALA A 1 250 ? 36.403 3.955 -18.789 1.00 77.06 250 ALA A N 1
ATOM 2001 C CA . ALA A 1 250 ? 36.832 3.754 -17.406 1.00 77.06 250 ALA A CA 1
ATOM 2002 C C . ALA A 1 250 ? 35.656 3.683 -16.414 1.00 77.06 250 ALA A C 1
ATOM 2004 O O . ALA A 1 250 ? 35.684 2.892 -15.475 1.00 77.06 250 ALA A O 1
ATOM 2005 N N . SER A 1 251 ? 34.597 4.467 -16.633 1.00 75.94 251 SER A N 1
ATOM 2006 C CA . SER A 1 251 ? 33.412 4.472 -15.767 1.00 75.94 251 SER A CA 1
ATOM 2007 C C . SER A 1 251 ? 32.613 3.176 -15.904 1.00 75.94 251 SER A C 1
ATOM 2009 O O . SER A 1 251 ? 32.185 2.609 -14.900 1.00 75.94 251 SER A O 1
ATOM 2011 N N . VAL A 1 252 ? 32.465 2.672 -17.136 1.00 76.69 252 VAL A N 1
ATOM 2012 C CA . VAL A 1 252 ? 31.822 1.374 -17.400 1.00 76.69 252 VAL A CA 1
ATOM 2013 C C . VAL A 1 252 ? 32.645 0.241 -16.794 1.00 76.69 252 VAL A C 1
ATOM 2015 O O . VAL A 1 252 ? 32.092 -0.594 -16.085 1.00 76.69 252 VAL A O 1
ATOM 2018 N N . HIS A 1 253 ? 33.962 0.239 -17.018 1.00 83.50 253 HIS A N 1
ATOM 2019 C CA . HIS A 1 253 ? 34.859 -0.764 -16.449 1.00 83.50 253 HIS A CA 1
ATOM 2020 C C . HIS A 1 253 ? 34.771 -0.801 -14.920 1.00 83.50 253 HIS A C 1
ATOM 2022 O O . HIS A 1 253 ? 34.576 -1.870 -14.348 1.00 83.50 253 HIS A O 1
ATOM 2028 N N . ASN A 1 254 ? 34.819 0.361 -14.263 1.00 83.75 254 ASN A N 1
ATOM 2029 C CA . ASN A 1 254 ? 34.698 0.451 -12.811 1.00 83.75 254 ASN A CA 1
ATOM 2030 C C . ASN A 1 254 ? 33.340 -0.058 -12.324 1.00 83.75 254 ASN A C 1
ATOM 2032 O O . ASN A 1 254 ? 33.290 -0.823 -11.367 1.00 83.75 254 ASN A O 1
ATOM 2036 N N . LEU A 1 255 ? 32.239 0.316 -12.981 1.00 82.62 255 LEU A N 1
ATOM 2037 C CA . LEU A 1 255 ? 30.907 -0.161 -12.608 1.00 82.62 255 LEU A CA 1
ATOM 2038 C C . LEU A 1 255 ? 30.793 -1.685 -12.737 1.00 82.62 255 LEU A C 1
ATOM 2040 O O . LEU A 1 255 ? 30.330 -2.340 -11.808 1.00 82.62 255 LEU A O 1
ATOM 2044 N N . VAL A 1 256 ? 31.232 -2.250 -13.865 1.00 84.81 256 VAL A N 1
ATOM 2045 C CA . VAL A 1 256 ? 31.220 -3.703 -14.096 1.00 84.81 256 VAL A CA 1
ATOM 2046 C C . VAL A 1 256 ? 32.104 -4.411 -13.077 1.00 84.81 256 VAL A C 1
ATOM 2048 O O . VAL A 1 256 ? 31.692 -5.426 -12.525 1.00 84.81 256 VAL A O 1
ATOM 2051 N N . HIS A 1 257 ? 33.275 -3.852 -12.768 1.00 86.56 257 HIS A N 1
ATOM 2052 C CA . HIS A 1 257 ? 34.156 -4.371 -11.730 1.00 86.56 257 HIS A CA 1
ATOM 2053 C C . HIS A 1 257 ? 33.455 -4.394 -10.364 1.00 86.56 257 HIS A C 1
ATOM 2055 O O . HIS A 1 257 ? 33.424 -5.437 -9.718 1.00 86.56 257 HIS A O 1
ATOM 2061 N N . TRP A 1 258 ? 32.800 -3.298 -9.963 1.00 88.56 258 TRP A N 1
ATOM 2062 C CA . TRP A 1 258 ? 32.030 -3.224 -8.715 1.00 88.56 258 TRP A CA 1
ATOM 2063 C C . TRP A 1 258 ? 30.864 -4.208 -8.664 1.00 88.56 258 TRP A C 1
ATOM 2065 O O . TRP A 1 258 ? 30.636 -4.831 -7.629 1.00 88.56 258 TRP A O 1
ATOM 2075 N N . ILE A 1 259 ? 30.136 -4.358 -9.772 1.00 86.31 259 ILE A N 1
ATOM 2076 C CA . ILE A 1 259 ? 29.044 -5.326 -9.880 1.00 86.31 259 ILE A CA 1
ATOM 2077 C C . ILE A 1 259 ? 29.593 -6.747 -9.769 1.00 86.31 259 ILE A C 1
ATOM 2079 O O . ILE A 1 259 ? 28.973 -7.557 -9.099 1.00 86.31 259 ILE A O 1
ATOM 2083 N N . ALA A 1 260 ? 30.744 -7.041 -10.378 1.00 87.19 260 ALA A N 1
ATOM 2084 C CA . ALA A 1 260 ? 31.337 -8.375 -10.400 1.00 87.19 260 ALA A CA 1
ATOM 2085 C C . ALA A 1 260 ? 32.061 -8.771 -9.101 1.00 87.19 260 ALA A C 1
ATOM 2087 O O . ALA A 1 260 ? 32.235 -9.961 -8.849 1.00 87.19 260 ALA A O 1
ATOM 2088 N N . LEU A 1 261 ? 32.463 -7.813 -8.255 1.00 88.25 261 LEU A N 1
ATOM 2089 C CA . LEU A 1 261 ? 33.174 -8.065 -6.990 1.00 88.25 261 LEU A CA 1
ATOM 2090 C C . LEU A 1 261 ? 32.550 -9.136 -6.073 1.00 88.25 261 LEU A C 1
ATOM 2092 O O . LEU A 1 261 ? 33.305 -9.923 -5.504 1.00 88.25 261 LEU A O 1
ATOM 2096 N N . PRO A 1 262 ? 31.218 -9.231 -5.894 1.00 87.00 262 PRO A N 1
ATOM 2097 C CA . PRO A 1 262 ? 30.638 -10.205 -4.976 1.00 87.00 262 PRO A CA 1
ATOM 2098 C C . PRO A 1 262 ? 30.830 -11.658 -5.422 1.00 87.00 262 PRO A C 1
ATOM 2100 O O . PRO A 1 262 ? 30.641 -12.553 -4.604 1.00 87.00 262 PRO A O 1
ATOM 2103 N N . TRP A 1 263 ? 31.205 -11.899 -6.681 1.00 85.62 263 TRP A N 1
ATOM 2104 C CA . TRP A 1 263 ? 31.453 -13.228 -7.247 1.00 85.62 263 TRP A CA 1
ATOM 2105 C C . TRP A 1 263 ? 32.773 -13.321 -8.023 1.00 85.62 263 TRP A C 1
ATOM 2107 O O . TRP A 1 263 ? 33.035 -14.338 -8.658 1.00 85.62 263 TRP A O 1
ATOM 2117 N N . SER A 1 264 ? 33.641 -12.308 -7.942 1.00 84.31 264 SER A N 1
ATOM 2118 C CA . SER A 1 264 ? 34.956 -12.305 -8.604 1.00 84.31 264 SER A CA 1
ATOM 2119 C C . SER A 1 264 ? 35.911 -13.369 -8.056 1.00 84.31 264 SER A C 1
ATOM 2121 O O . SER A 1 264 ? 36.914 -13.690 -8.685 1.00 84.31 264 SER A O 1
ATOM 2123 N N . TRP A 1 265 ? 35.594 -13.914 -6.881 1.00 80.44 265 TRP A N 1
ATOM 2124 C CA . TRP A 1 265 ? 36.319 -14.985 -6.209 1.00 80.44 265 TRP A CA 1
ATOM 2125 C C . TRP A 1 265 ? 35.811 -16.389 -6.579 1.00 80.44 265 TRP A C 1
ATOM 2127 O O . TRP A 1 265 ? 36.377 -17.371 -6.098 1.00 80.44 265 TRP A O 1
ATOM 2137 N N . LEU A 1 266 ? 34.760 -16.515 -7.406 1.00 79.88 266 LEU A N 1
ATOM 2138 C CA . LEU A 1 266 ? 34.314 -17.822 -7.892 1.00 79.88 266 LEU A CA 1
ATOM 2139 C C . LEU A 1 266 ? 35.387 -18.432 -8.812 1.00 79.88 266 LEU A C 1
ATOM 2141 O O . LEU A 1 266 ? 35.836 -17.766 -9.746 1.00 79.88 266 LEU A O 1
ATOM 2145 N N . PRO A 1 267 ? 35.799 -19.693 -8.588 1.00 76.94 267 PRO A N 1
ATOM 2146 C CA . PRO A 1 267 ? 36.736 -20.373 -9.474 1.00 76.94 267 PRO A CA 1
ATOM 2147 C C . PRO A 1 267 ? 36.165 -20.506 -10.891 1.00 76.94 267 PRO A C 1
ATOM 2149 O O . PRO A 1 267 ? 34.984 -20.813 -11.055 1.00 76.94 267 PRO A O 1
ATOM 2152 N N . ASN A 1 268 ? 37.024 -20.393 -11.909 1.00 70.25 268 ASN A N 1
ATOM 2153 C CA . ASN A 1 268 ? 36.660 -20.556 -13.329 1.00 70.25 268 ASN A CA 1
ATOM 2154 C C . ASN A 1 268 ? 36.016 -21.914 -13.673 1.00 70.25 268 ASN A C 1
ATOM 2156 O O . ASN A 1 268 ? 35.540 -22.093 -14.782 1.00 70.25 268 ASN A O 1
ATOM 2160 N N . SER A 1 269 ? 36.003 -22.877 -12.750 1.00 70.75 269 SER A N 1
ATOM 2161 C CA . SER A 1 269 ? 35.394 -24.197 -12.927 1.00 70.75 269 SER A CA 1
ATOM 2162 C C . SER A 1 269 ? 33.866 -24.231 -12.741 1.00 70.75 269 SER A C 1
ATOM 2164 O O . SER A 1 269 ? 33.296 -25.317 -12.751 1.00 70.75 269 SER A O 1
ATOM 2166 N N . PHE A 1 270 ? 33.211 -23.088 -12.499 1.00 56.03 270 PHE A N 1
ATOM 2167 C CA . PHE A 1 270 ? 31.755 -22.977 -12.283 1.00 56.03 270 PHE A CA 1
ATOM 2168 C C . PHE A 1 270 ? 30.992 -22.254 -13.415 1.00 56.03 270 PHE A C 1
ATOM 2170 O O . PHE A 1 270 ? 29.783 -22.054 -13.285 1.00 56.03 270 PHE A O 1
ATOM 2177 N N . ILE A 1 271 ? 31.673 -21.871 -14.501 1.00 49.00 271 ILE A N 1
ATOM 2178 C CA . ILE A 1 271 ? 31.110 -21.262 -15.724 1.00 49.00 271 ILE A CA 1
ATOM 2179 C C . ILE A 1 271 ? 31.419 -22.193 -16.896 1.00 49.00 271 ILE A C 1
ATOM 2181 O O . ILE A 1 271 ? 30.518 -22.379 -17.741 1.00 49.00 271 ILE A O 1
#

Secondary structure (DSSP, 8-state):
---S--HHHHHHHHHHHHHTTTS-HHHHHHHHHHHHHHS-HHHHTS-HHHHHHHHHHHHHHHHHHHSTT---HHHHHHHHHHHHHHHHHHHHHHHHHHHHHHHT---SSS-EEHHHHHIIIIIHHHHHHHHHHHHHHHHHHTT--TTTT-HHHHHHHHHHHHHHHHHHHHHHHHHTTT--HHHHHHHHHHHHHHHHHHHHSHHHHTHHHHHHHHHHHHHHHHHHHHHHHHHHHHS-PPEE---SS---HHHHHHHHHHHHGGGTTS-GGG-

Sequence (271 aa):
MKKLWNIADLIDLEFFLNQDNGEDLDSLSARDRQIYTDLPSAIQEATPQKLLRAWLSSRRESLHQEENEIALPGRTWQEILYLFFGIALFAGLFSGGGLAFSFLSYSGREPVNVAAYFAVFVLVQAILFLLLAGSAFFRRIQGKHIIEASLLYRLLLRLFTGLLHKIMAGVQKKTSQKVSAETRLKWSAYNSSIKQIRQRYGLLFFRPFFLVVQVFGVCFNTGVLAATLFKVIGADLAFGWQSTLQVTPASVHNLVHWIALPWSWLPNSFI

pLDDT: mean 82.84, std 11.13, range [42.41, 98.38]

InterPro domains:
  IPR021296 Protein of unknown function DUF2868 [PF11067] (183-268)

Radius of gyration: 27.09 Å; Cα contacts (8 Å, |Δi|>4): 189; chains: 1; bounding box: 69×52×73 Å

Organism: NCBI:txid1859130

Nearest PDB structures (foldseek):
  7t56-assembly1_B  TM=1.447E-01  e=7.998E+00  Acetivibrio thermocellus

Mean predicted aligned error: 10.28 Å

Foldseek 3Di:
DPPLDDVLLLLLLLLVVLVCPPPDPVVVVVVLVVLLVPDDPVQNPDDPSSSSSSSSVVVVVVCCVPPVDDDRLSNVVVVVLVVLLVCLLVVLQCVLQVVLLVQLDDPPPDFRAVVVVCVPLPVVVVVVVCQLVVQQVVVVVVVDDRQLRRPVNVVVLVVVVVVVVVVVVVCCVVDVVPDDPVVVVVVVSSVVSVVVCCVPVVSSVCVSVVVSNVSSNVSSSVNNVVNVVCSVVPHDGGYDNDDPPPQDPVNVVVVVCVVCVVPVPPDPVVD

Solvent-accessible surface area (backbone atoms only — not comparable to full-atom values): 15161 Å² total; per-residue (Å²): 132,83,78,93,70,54,73,37,58,53,44,42,48,45,38,53,56,56,68,53,61,90,59,58,67,68,62,53,52,52,51,54,48,49,55,56,69,72,44,57,70,83,48,69,77,41,57,71,72,54,40,54,50,52,52,50,50,51,54,52,52,52,46,54,69,78,40,86,73,74,75,51,66,16,56,55,50,50,54,53,50,51,49,47,41,53,50,23,38,53,51,14,25,50,51,24,18,50,52,37,43,61,62,68,60,67,82,87,80,62,55,37,45,48,58,61,48,43,49,63,72,43,48,51,50,50,50,54,49,47,51,49,51,49,30,28,50,64,31,49,77,68,77,44,66,48,71,89,54,18,62,65,52,52,50,51,48,52,53,48,53,53,50,50,49,54,51,50,53,52,49,51,65,58,43,74,76,75,60,56,74,69,59,50,52,58,52,48,58,57,51,47,33,56,51,50,47,46,71,76,39,36,80,66,70,50,47,64,58,53,50,32,54,49,45,17,52,52,28,17,52,50,16,27,51,52,30,46,53,51,43,65,74,74,40,96,74,55,76,26,80,70,62,92,61,89,72,50,71,69,58,54,50,50,51,52,49,64,70,41,56,89,57,68,82,58,64,84,91,80,118